Protein AF-A0A2W7QNR8-F1 (afdb_monomer)

Mean predicted aligned error: 12.81 Å

Solvent-accessible surface area (backbone atoms only — not comparable to full-atom values): 18231 Å² total; per-residue (Å²): 137,89,86,81,81,86,71,84,80,81,56,67,45,83,43,59,48,73,52,50,36,71,44,82,89,72,49,49,72,43,86,96,57,85,80,77,47,58,51,60,97,68,25,41,54,44,53,70,95,72,62,60,26,31,52,46,84,84,35,44,32,34,30,89,80,49,28,36,79,45,71,45,91,60,32,88,79,42,78,95,53,62,43,41,55,37,41,89,78,37,56,86,83,32,76,72,68,78,63,34,40,31,32,33,23,34,80,64,23,37,65,73,40,31,53,76,47,80,70,29,32,33,30,40,24,83,48,72,44,60,52,97,88,55,36,37,77,48,64,46,76,63,40,77,65,88,45,43,37,72,56,51,49,51,51,20,18,20,28,45,41,64,36,62,60,88,82,48,95,64,84,44,73,51,52,50,42,33,26,23,16,50,28,36,24,34,76,72,58,73,66,67,91,27,49,80,32,72,56,9,50,56,50,68,74,49,52,64,69,66,35,55,76,29,70,63,51,12,44,17,35,18,14,40,52,32,44,73,69,69,47,83,60,57,20,67,76,23,58,46,70,48,52,43,80,62,34,47,45,41,75,85,61,76,59,58,57,48,78,54,97,92,41,82,43,72,38,59,58,43,53,37,3,29,40,44,47,73,69,46,40,56,50,39,39,63,56,52,37,92,59,46,39,47,57,58,60,42,52,4,85,42,62,48,94,94,43,90,22,54,72,32,57,29,29,33,58,55,34,59,27,55,46,32,40,21,23,27,80,108

Organism: NCBI:txid237019

Radius of gyration: 26.04 Å; Cα contacts (8 Å, |Δi|>4): 630; chains: 1; bounding box: 59×49×84 Å

Structure (mmCIF, N/CA/C/O backbone):
data_AF-A0A2W7QNR8-F1
#
_entry.id   AF-A0A2W7QNR8-F1
#
loop_
_atom_site.group_PDB
_atom_site.id
_atom_site.type_symbol
_atom_site.label_atom_id
_atom_site.label_alt_id
_atom_site.label_comp_id
_atom_site.label_asym_id
_atom_site.label_entity_id
_atom_site.label_seq_id
_atom_site.pdbx_PDB_ins_code
_atom_site.Cartn_x
_atom_site.Cartn_y
_atom_site.Cartn_z
_atom_site.occupancy
_atom_site.B_iso_or_equiv
_atom_site.auth_seq_id
_atom_site.auth_comp_id
_atom_site.auth_asym_id
_atom_site.auth_atom_id
_atom_site.pdbx_PDB_model_num
ATOM 1 N N . MET A 1 1 ? 25.135 -22.715 -56.839 1.00 44.00 1 MET A N 1
ATOM 2 C CA . MET A 1 1 ? 24.656 -22.728 -55.443 1.00 44.00 1 MET A CA 1
ATOM 3 C C . MET A 1 1 ? 24.424 -21.276 -55.064 1.00 44.00 1 MET A C 1
ATOM 5 O O . MET A 1 1 ? 25.384 -20.520 -55.057 1.00 44.00 1 MET A O 1
ATOM 9 N N . MET A 1 2 ? 23.166 -20.856 -54.931 1.00 44.62 2 MET A N 1
ATOM 10 C CA . MET A 1 2 ? 22.823 -19.475 -54.582 1.00 44.62 2 MET A CA 1
ATOM 11 C C . MET A 1 2 ? 22.686 -19.413 -53.061 1.00 44.62 2 MET A C 1
ATOM 13 O O . MET A 1 2 ? 21.920 -20.186 -52.491 1.00 44.62 2 MET A O 1
ATOM 17 N N . VAL A 1 3 ? 23.467 -18.554 -52.416 1.00 48.78 3 VAL A N 1
ATOM 18 C CA . VAL A 1 3 ? 23.346 -18.272 -50.984 1.00 48.78 3 VAL A CA 1
ATOM 19 C C . VAL A 1 3 ? 22.542 -16.983 -50.874 1.00 48.78 3 VAL A C 1
ATOM 21 O O . VAL A 1 3 ? 22.998 -15.943 -51.342 1.00 48.78 3 VAL A O 1
ATOM 24 N N . MET A 1 4 ? 21.334 -17.060 -50.317 1.00 56.28 4 MET A N 1
ATOM 25 C CA . MET A 1 4 ? 20.540 -15.884 -49.961 1.00 56.28 4 MET A CA 1
ATOM 26 C C . MET A 1 4 ? 20.725 -15.594 -48.473 1.00 56.28 4 MET A C 1
ATOM 28 O O . MET A 1 4 ? 20.608 -16.500 -47.650 1.00 56.28 4 MET A O 1
ATOM 32 N N . SER A 1 5 ? 21.004 -14.334 -48.143 1.00 54.56 5 SER A N 1
ATOM 33 C CA . SER A 1 5 ? 20.880 -13.807 -46.785 1.00 54.56 5 SER A CA 1
ATOM 34 C C . SER A 1 5 ? 19.511 -13.143 -46.669 1.00 54.56 5 SER A C 1
ATOM 36 O O . SER A 1 5 ? 19.205 -12.235 -47.440 1.00 54.56 5 SER A O 1
ATOM 38 N N . THR A 1 6 ? 18.668 -13.610 -45.751 1.00 63.06 6 THR A N 1
ATOM 39 C CA . THR A 1 6 ? 17.385 -12.976 -45.426 1.00 63.06 6 THR A CA 1
ATOM 40 C C . THR A 1 6 ? 17.618 -11.946 -44.327 1.00 63.06 6 THR A C 1
ATOM 42 O O . THR A 1 6 ? 17.462 -12.248 -43.144 1.00 63.06 6 THR A O 1
ATOM 45 N N . THR A 1 7 ? 18.041 -10.737 -44.692 1.00 66.44 7 THR A N 1
ATOM 46 C CA . THR A 1 7 ? 18.000 -9.614 -43.748 1.00 66.44 7 THR A CA 1
ATOM 47 C C . THR A 1 7 ? 16.540 -9.228 -43.486 1.00 66.44 7 THR A C 1
ATOM 49 O O . THR A 1 7 ? 15.725 -9.328 -44.409 1.00 66.44 7 THR A O 1
ATOM 52 N N . PRO A 1 8 ? 16.182 -8.792 -42.266 1.00 73.19 8 PRO A N 1
ATOM 53 C CA . PRO A 1 8 ? 14.844 -8.282 -41.985 1.00 73.19 8 PRO A CA 1
ATOM 54 C C . PRO A 1 8 ? 14.474 -7.158 -42.957 1.00 73.19 8 PRO A C 1
ATOM 56 O O . PRO A 1 8 ? 15.307 -6.309 -43.277 1.00 73.19 8 PRO A O 1
ATOM 59 N N . VAL A 1 9 ? 13.229 -7.154 -43.433 1.00 79.56 9 VAL A N 1
ATOM 60 C CA . VAL A 1 9 ? 12.700 -6.041 -44.229 1.00 79.56 9 VAL A CA 1
ATOM 61 C C . VAL A 1 9 ? 12.418 -4.881 -43.280 1.00 79.56 9 VAL A C 1
ATOM 63 O O . VAL A 1 9 ? 11.666 -5.041 -42.319 1.00 79.56 9 VAL A O 1
ATOM 66 N N . ILE A 1 10 ? 13.011 -3.719 -43.547 1.00 80.56 10 ILE A N 1
ATOM 67 C CA . ILE A 1 10 ? 12.643 -2.473 -42.870 1.00 80.56 10 ILE A CA 1
ATOM 68 C C . ILE A 1 10 ? 11.267 -2.077 -43.399 1.00 80.56 10 ILE A C 1
ATOM 70 O O . ILE A 1 10 ? 11.090 -1.928 -44.605 1.00 80.56 10 ILE A O 1
ATOM 74 N N . VAL A 1 11 ? 10.288 -1.952 -42.507 1.00 87.94 11 VAL A N 1
ATOM 75 C CA . VAL A 1 11 ? 8.910 -1.580 -42.871 1.00 87.94 11 VAL A CA 1
ATOM 76 C C . VAL A 1 11 ? 8.603 -0.110 -42.592 1.00 87.94 11 VAL A C 1
ATOM 78 O O . VAL A 1 11 ? 7.726 0.453 -43.243 1.00 87.94 11 VAL A O 1
ATOM 81 N N . GLN A 1 12 ? 9.344 0.509 -41.669 1.00 88.38 12 GLN A N 1
ATOM 82 C CA . GLN A 1 12 ? 9.235 1.917 -41.309 1.00 88.38 12 GLN A CA 1
ATOM 83 C C . GLN A 1 12 ? 10.555 2.417 -40.706 1.00 88.38 12 GLN A C 1
ATOM 85 O O . GLN A 1 12 ? 11.187 1.708 -39.924 1.00 88.38 12 GLN A O 1
ATOM 90 N N . GLU A 1 13 ? 10.943 3.638 -41.055 1.00 89.94 13 GLU A N 1
ATOM 91 C CA . GLU A 1 13 ? 12.067 4.384 -40.495 1.00 89.94 13 GLU A CA 1
ATOM 92 C C . GLU A 1 13 ? 11.642 5.847 -40.351 1.00 89.94 13 GLU A C 1
ATOM 94 O O . GLU A 1 13 ? 11.166 6.456 -41.310 1.00 89.94 13 GLU A O 1
ATOM 99 N N . THR A 1 14 ? 11.804 6.418 -39.161 1.00 90.81 14 THR A N 1
ATOM 100 C CA . THR A 1 14 ? 11.399 7.797 -38.868 1.00 90.81 14 THR A CA 1
ATOM 101 C C . THR A 1 14 ? 12.530 8.497 -38.128 1.00 90.81 14 THR A C 1
ATOM 103 O O . THR A 1 14 ? 13.108 7.941 -37.196 1.00 90.81 14 THR A O 1
ATOM 106 N N . HIS A 1 15 ? 12.852 9.716 -38.557 1.00 91.38 15 HIS A N 1
ATOM 107 C CA . HIS A 1 15 ? 13.912 10.539 -37.978 1.00 91.38 15 HIS A CA 1
ATOM 108 C C . HIS A 1 15 ? 13.297 11.756 -37.311 1.00 91.38 15 HIS A C 1
ATOM 110 O O . HIS A 1 15 ? 12.350 12.331 -37.845 1.00 91.38 15 HIS A O 1
ATOM 116 N N . PHE A 1 16 ? 13.855 12.171 -36.180 1.00 93.06 16 PHE A N 1
ATOM 117 C CA . PHE A 1 16 ? 13.347 13.299 -35.407 1.00 93.06 16 PHE A CA 1
ATOM 118 C C . PHE A 1 16 ? 14.446 14.323 -35.151 1.00 93.06 16 PHE A C 1
ATOM 120 O O . PHE A 1 16 ? 15.632 13.990 -35.098 1.00 93.06 16 PHE A O 1
ATOM 127 N N . ASP A 1 17 ? 14.044 15.573 -34.967 1.00 92.25 17 ASP A N 1
ATOM 128 C CA . ASP A 1 17 ? 14.888 16.565 -34.323 1.00 92.25 17 ASP A CA 1
ATOM 129 C C . ASP A 1 17 ? 15.017 16.264 -32.809 1.00 92.25 17 ASP A C 1
ATOM 131 O O . ASP A 1 17 ? 14.359 15.355 -32.286 1.00 92.25 17 ASP A O 1
ATOM 135 N N . PRO A 1 18 ? 15.858 17.006 -32.064 1.00 90.94 18 PRO A N 1
ATOM 136 C CA . PRO A 1 18 ? 16.013 16.786 -30.629 1.00 90.94 18 PRO A CA 1
ATOM 137 C C . PRO A 1 18 ? 14.720 16.898 -29.816 1.00 90.94 18 PRO A C 1
ATOM 139 O O . PRO A 1 18 ? 14.694 16.403 -28.702 1.00 90.94 18 PRO A O 1
ATOM 142 N N . TRP A 1 19 ? 13.677 17.556 -30.320 1.00 90.69 19 TRP A N 1
ATOM 143 C CA . TRP A 1 19 ? 12.401 17.762 -29.633 1.00 90.69 19 TRP A CA 1
ATOM 144 C C . TRP A 1 19 ? 11.314 16.795 -30.120 1.00 90.69 19 TRP A C 1
ATOM 146 O O . TRP A 1 19 ? 10.156 16.922 -29.746 1.00 90.69 19 TRP A O 1
ATOM 156 N N . GLY A 1 20 ? 11.665 15.793 -30.926 1.00 91.00 20 GLY A N 1
ATOM 157 C CA . GLY A 1 20 ? 10.708 14.792 -31.385 1.00 91.00 20 GLY A CA 1
ATOM 158 C C . GLY A 1 20 ? 9.844 15.229 -32.558 1.00 91.00 20 GLY A C 1
ATOM 159 O O . GLY A 1 20 ? 8.888 14.525 -32.896 1.00 91.00 20 GLY A O 1
ATOM 160 N N . LEU A 1 21 ? 10.172 16.357 -33.195 1.00 92.88 21 LEU A N 1
ATOM 161 C CA . LEU A 1 21 ? 9.544 16.765 -34.442 1.00 92.88 21 LEU A CA 1
ATOM 162 C C . LEU A 1 21 ? 10.116 15.926 -35.585 1.00 92.88 21 LEU A C 1
ATOM 164 O O . LEU A 1 21 ? 11.332 15.836 -35.751 1.00 92.88 21 LEU A O 1
ATOM 168 N N . GLU A 1 22 ? 9.247 15.309 -36.381 1.00 91.62 22 GLU A N 1
ATOM 169 C CA . GLU A 1 22 ? 9.680 14.473 -37.500 1.00 91.62 22 GLU A CA 1
ATOM 170 C C . GLU A 1 22 ? 10.429 15.292 -38.565 1.00 91.62 22 GLU A C 1
ATOM 172 O O . GLU A 1 22 ? 9.951 16.315 -39.065 1.00 91.62 22 GLU A O 1
ATOM 177 N N . LEU A 1 23 ? 11.598 14.797 -38.971 1.00 90.88 23 LEU A N 1
ATOM 178 C CA . LEU A 1 23 ? 12.372 15.321 -40.089 1.00 90.88 23 LEU A CA 1
ATOM 179 C C . LEU A 1 23 ? 11.824 14.757 -41.403 1.00 90.88 23 LEU A C 1
ATOM 181 O O . LEU A 1 23 ? 12.358 13.802 -41.977 1.00 90.88 23 LEU A O 1
ATOM 185 N N . THR A 1 24 ? 10.738 15.370 -41.879 1.00 85.69 24 THR A N 1
ATOM 186 C CA . THR A 1 24 ? 10.056 14.960 -43.115 1.00 85.69 24 THR A CA 1
ATOM 187 C C . THR A 1 24 ? 11.038 14.841 -44.287 1.00 85.69 24 THR A C 1
ATOM 189 O O . THR A 1 24 ? 11.849 15.736 -44.530 1.00 85.69 24 THR A O 1
ATOM 192 N N . GLY A 1 25 ? 10.964 13.728 -45.022 1.00 84.88 25 GLY A N 1
ATOM 193 C CA . GLY A 1 25 ? 11.819 13.452 -46.184 1.00 84.88 25 GLY A CA 1
ATOM 194 C C . GLY A 1 25 ? 13.090 12.642 -45.903 1.00 84.88 25 GLY A C 1
ATOM 195 O O . GLY A 1 25 ? 13.768 12.272 -46.859 1.00 84.88 25 GLY A O 1
ATOM 196 N N . LEU A 1 26 ? 13.402 12.334 -44.638 1.00 87.25 26 LEU A N 1
ATOM 197 C CA . LEU A 1 26 ? 14.502 11.424 -44.272 1.00 87.25 26 LEU A CA 1
ATOM 198 C C . LEU A 1 26 ? 14.038 9.998 -43.939 1.00 87.25 26 LEU A C 1
ATOM 200 O O . LEU A 1 26 ? 14.863 9.092 -43.872 1.00 87.25 26 LEU A O 1
ATOM 204 N N . GLY A 1 27 ? 12.739 9.805 -43.708 1.00 87.56 27 GLY A N 1
ATOM 205 C CA . GLY A 1 27 ? 12.160 8.516 -43.334 1.00 87.56 27 GLY A CA 1
ATOM 206 C C . GLY A 1 27 ? 11.843 7.588 -44.508 1.00 87.56 27 GLY A C 1
ATOM 207 O O . GLY A 1 27 ? 11.901 7.964 -45.681 1.00 87.56 27 GLY A O 1
ATOM 208 N N . TYR A 1 28 ? 11.445 6.367 -44.164 1.00 88.44 28 TYR A N 1
ATOM 209 C CA . TYR A 1 28 ? 10.973 5.334 -45.079 1.00 88.44 28 TYR A CA 1
ATOM 210 C C . TYR A 1 28 ? 9.675 4.722 -44.544 1.00 88.44 28 TYR A C 1
ATOM 212 O O . TYR A 1 28 ? 9.571 4.443 -43.355 1.00 88.44 28 TYR A O 1
ATOM 220 N N . GLN A 1 29 ? 8.702 4.464 -45.418 1.00 87.88 29 GLN A N 1
ATOM 221 C CA . GLN A 1 29 ? 7.490 3.709 -45.091 1.00 87.88 29 GLN A CA 1
ATOM 222 C C . GLN A 1 29 ? 7.198 2.735 -46.229 1.00 87.88 29 GLN A C 1
ATOM 224 O O . GLN A 1 29 ? 7.076 3.143 -47.385 1.00 87.88 29 GLN A O 1
ATOM 229 N N . TYR A 1 30 ? 7.067 1.449 -45.907 1.00 86.56 30 TYR A N 1
ATOM 230 C CA . TYR A 1 30 ? 6.713 0.434 -46.893 1.00 86.56 30 TYR A CA 1
ATOM 231 C C . TYR A 1 30 ? 5.232 0.562 -47.291 1.00 86.56 30 TYR A C 1
ATOM 233 O O . TYR A 1 30 ? 4.342 0.580 -46.435 1.00 86.56 30 TYR A O 1
ATOM 241 N N . GLU A 1 31 ? 4.953 0.634 -48.595 1.00 84.44 31 GLU A N 1
ATOM 242 C CA . GLU A 1 31 ? 3.588 0.784 -49.107 1.00 84.44 31 GLU A CA 1
ATOM 243 C C . GLU A 1 31 ? 2.695 -0.413 -48.741 1.00 84.44 31 GLU A C 1
ATOM 245 O O . GLU A 1 31 ? 3.082 -1.574 -48.855 1.00 84.44 31 GLU A O 1
ATOM 250 N N . GLY A 1 32 ? 1.460 -0.134 -48.316 1.00 80.50 32 GLY A N 1
ATOM 251 C CA . GLY A 1 32 ? 0.485 -1.169 -47.955 1.00 80.50 32 GLY A CA 1
ATOM 252 C C . GLY A 1 32 ? 0.646 -1.754 -46.545 1.00 80.50 32 GLY A C 1
ATOM 253 O O . GLY A 1 32 ? -0.144 -2.618 -46.166 1.00 80.50 32 GLY A O 1
ATOM 254 N N . ILE A 1 33 ? 1.606 -1.268 -45.750 1.00 82.56 33 ILE A N 1
ATOM 255 C CA . ILE A 1 33 ? 1.751 -1.601 -44.326 1.00 82.56 33 ILE A CA 1
ATOM 256 C C . ILE A 1 33 ? 1.225 -0.447 -43.471 1.00 82.56 33 ILE A C 1
ATOM 258 O O . ILE A 1 33 ? 1.491 0.724 -43.747 1.00 82.56 33 ILE A O 1
ATOM 262 N N . LYS A 1 34 ? 0.465 -0.781 -42.420 1.00 83.00 34 LYS A N 1
ATOM 263 C CA . LYS A 1 34 ? -0.047 0.198 -41.455 1.00 83.00 34 LYS A CA 1
ATOM 264 C C . LYS A 1 34 ? 1.128 0.870 -40.738 1.00 83.00 34 LYS A C 1
ATOM 266 O O . LYS A 1 34 ? 1.973 0.172 -40.185 1.00 83.00 34 LYS A O 1
ATOM 271 N N . ALA A 1 35 ? 1.150 2.200 -40.732 1.00 84.94 35 ALA A N 1
ATOM 272 C CA . ALA A 1 35 ? 2.165 2.968 -40.022 1.00 84.94 35 ALA A CA 1
ATOM 273 C C . ALA A 1 35 ? 2.095 2.704 -38.509 1.00 84.94 35 ALA A C 1
ATOM 275 O O . ALA A 1 35 ? 1.012 2.679 -37.913 1.00 84.94 35 ALA A O 1
ATOM 276 N N . ASN A 1 36 ? 3.259 2.500 -37.902 1.00 85.62 36 ASN A N 1
ATOM 277 C CA . ASN A 1 36 ? 3.444 2.486 -36.465 1.00 85.62 36 ASN A CA 1
ATOM 278 C C . ASN A 1 36 ? 3.285 3.912 -35.927 1.00 85.62 36 ASN A C 1
ATOM 280 O O . ASN A 1 36 ? 3.967 4.828 -36.390 1.00 85.62 36 ASN A O 1
ATOM 284 N N . LYS A 1 37 ? 2.396 4.076 -34.943 1.00 88.12 37 LYS A N 1
ATOM 285 C CA . LYS A 1 37 ? 2.163 5.350 -34.255 1.00 88.12 37 LYS A CA 1
ATOM 286 C C . LYS A 1 37 ? 3.092 5.564 -33.057 1.00 88.12 37 LYS A C 1
ATOM 288 O O . LYS A 1 37 ? 3.195 6.691 -32.591 1.00 88.12 37 LYS A O 1
ATOM 293 N N . TYR A 1 38 ? 3.780 4.528 -32.575 1.00 85.44 38 TYR A N 1
ATOM 294 C CA . TYR A 1 38 ? 4.776 4.647 -31.509 1.00 85.44 38 TYR A CA 1
ATOM 295 C C . TYR A 1 38 ? 6.106 5.104 -32.103 1.00 85.44 38 TYR A C 1
ATOM 297 O O . TYR A 1 38 ? 6.786 4.338 -32.789 1.00 85.44 38 TYR A O 1
ATOM 305 N N . LEU A 1 39 ? 6.433 6.373 -31.882 1.00 89.62 39 LEU A N 1
ATOM 306 C CA . LEU A 1 39 ? 7.463 7.106 -32.613 1.00 89.62 39 LEU A CA 1
ATOM 307 C C . LEU A 1 39 ? 8.505 7.675 -31.634 1.00 89.62 39 LEU A C 1
ATOM 309 O O . LEU A 1 39 ? 9.330 6.933 -31.099 1.00 89.62 39 LEU A O 1
ATOM 313 N N . TYR A 1 40 ? 8.497 8.985 -31.391 1.00 87.62 40 TYR A N 1
ATOM 314 C CA . TYR A 1 40 ? 9.479 9.644 -30.536 1.00 87.62 40 TYR A CA 1
ATOM 315 C C . TYR A 1 40 ? 9.417 9.149 -29.086 1.00 87.62 40 TYR A C 1
ATOM 317 O O . TYR A 1 40 ? 8.347 9.092 -28.482 1.00 87.62 40 TYR A O 1
ATOM 325 N N . GLN A 1 41 ? 10.580 8.780 -28.535 1.00 79.06 41 GLN A N 1
ATOM 326 C CA . GLN A 1 41 ? 10.726 8.185 -27.195 1.00 79.06 41 GLN A CA 1
ATOM 327 C C . GLN A 1 41 ? 9.754 7.012 -26.937 1.00 79.06 41 GLN A C 1
ATOM 329 O O . GLN A 1 41 ? 9.347 6.774 -25.804 1.00 79.06 41 GLN A O 1
ATOM 334 N N . GLY A 1 42 ? 9.357 6.293 -27.997 1.00 80.25 42 GLY A N 1
ATOM 335 C CA . GLY A 1 42 ? 8.433 5.162 -27.911 1.00 80.25 42 GLY A CA 1
ATOM 336 C C . GLY A 1 42 ? 6.984 5.542 -27.598 1.00 80.25 42 GLY A C 1
ATOM 337 O O . GLY A 1 42 ? 6.198 4.656 -27.275 1.00 80.25 42 GLY A O 1
ATOM 338 N N . LYS A 1 43 ? 6.606 6.825 -27.678 1.00 82.81 43 LYS A N 1
ATOM 339 C CA . LYS A 1 43 ? 5.239 7.279 -27.389 1.00 82.81 43 LYS A CA 1
ATOM 340 C C . LYS A 1 43 ? 4.354 7.329 -28.614 1.00 82.81 43 LYS A C 1
ATOM 342 O O . LYS A 1 43 ? 4.823 7.554 -29.732 1.00 82.81 43 LYS A O 1
ATOM 347 N N . GLU A 1 44 ? 3.064 7.113 -28.377 1.00 87.62 44 GLU A N 1
ATOM 348 C CA . GLU A 1 44 ? 2.053 7.155 -29.423 1.00 87.62 44 GLU A CA 1
ATOM 349 C C . GLU A 1 44 ? 1.838 8.595 -29.898 1.00 87.62 44 GLU A C 1
ATOM 351 O O . GLU A 1 44 ? 1.569 9.497 -29.104 1.00 87.62 44 GLU A O 1
ATOM 356 N N . MET A 1 45 ? 1.953 8.804 -31.208 1.00 91.31 45 MET A N 1
ATOM 357 C CA . MET A 1 45 ? 1.546 10.025 -31.888 1.00 91.31 45 MET A CA 1
ATOM 358 C C . MET A 1 45 ? 0.023 10.033 -32.070 1.00 91.31 45 MET A C 1
ATOM 360 O O . MET A 1 45 ? -0.536 9.204 -32.792 1.00 91.31 45 MET A O 1
ATOM 364 N N . MET A 1 46 ? -0.636 11.020 -31.468 1.00 90.06 46 MET A N 1
ATOM 365 C CA . MET A 1 46 ? -2.040 11.351 -31.693 1.00 90.06 46 MET A CA 1
ATOM 366 C C . MET A 1 46 ? -2.145 12.375 -32.828 1.00 90.06 46 MET A C 1
ATOM 368 O O . MET A 1 46 ? -2.046 13.586 -32.626 1.00 90.06 46 MET A O 1
ATOM 372 N N . ASP A 1 47 ? -2.340 11.871 -34.042 1.00 86.62 47 ASP A N 1
ATOM 373 C CA . ASP A 1 47 ? -2.470 12.637 -35.287 1.00 86.62 47 ASP A CA 1
ATOM 374 C C . ASP A 1 47 ? -3.931 12.920 -35.689 1.00 86.62 47 ASP A C 1
ATOM 376 O O . ASP A 1 47 ? -4.190 13.639 -36.660 1.00 86.62 47 ASP A O 1
ATOM 380 N N . ASP A 1 48 ? -4.902 12.413 -34.923 1.00 84.06 48 ASP A N 1
ATOM 381 C CA . ASP A 1 48 ? -6.323 12.657 -35.164 1.00 84.06 48 ASP A CA 1
ATOM 382 C C . ASP A 1 48 ? -6.619 14.164 -35.187 1.00 84.06 48 ASP A C 1
ATOM 384 O O . ASP A 1 48 ? -6.152 14.935 -34.351 1.00 84.06 48 ASP A O 1
ATOM 388 N N . GLN A 1 49 ? -7.395 14.607 -36.178 1.00 85.62 49 GLN A N 1
ATOM 389 C CA . GLN A 1 49 ? -7.741 16.023 -36.372 1.00 85.62 49 GLN A CA 1
ATOM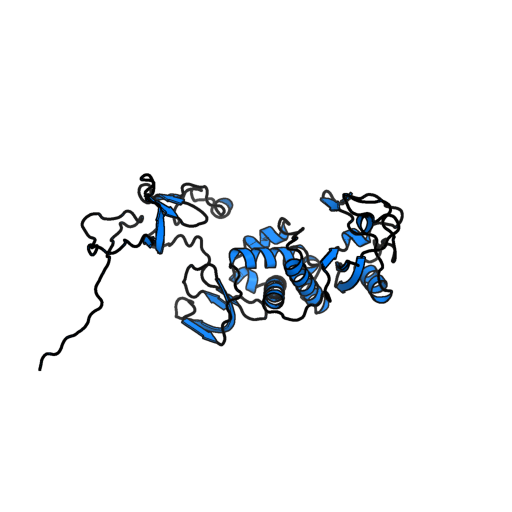 390 C C . GLN A 1 49 ? -6.531 16.979 -36.467 1.00 85.62 49 GLN A C 1
ATOM 392 O O . GLN A 1 49 ? -6.684 18.173 -36.210 1.00 85.62 49 GLN A O 1
ATOM 397 N N . ASN A 1 50 ? -5.358 16.483 -36.878 1.00 80.75 50 ASN A N 1
ATOM 398 C CA . ASN A 1 50 ? -4.098 17.232 -36.952 1.00 80.75 50 ASN A CA 1
ATOM 399 C C . ASN A 1 50 ? -3.584 17.737 -35.590 1.00 80.75 50 ASN A C 1
ATOM 401 O O . ASN A 1 50 ? -2.922 18.775 -35.539 1.00 80.75 50 ASN A O 1
ATOM 405 N N . LEU A 1 51 ? -3.883 17.026 -34.497 1.00 85.50 51 LEU A N 1
ATOM 406 C CA . LEU A 1 51 ? -3.338 17.332 -33.171 1.00 85.50 51 LEU A CA 1
ATOM 407 C C . LEU A 1 51 ? -1.803 17.233 -33.153 1.00 85.50 51 LEU A C 1
ATOM 409 O O . LEU A 1 51 ? -1.152 18.167 -32.698 1.00 85.50 51 LEU A O 1
ATOM 413 N N . ASN A 1 52 ? -1.238 16.157 -33.715 1.00 90.00 52 ASN A N 1
ATOM 414 C CA . ASN A 1 52 ? 0.208 15.907 -33.833 1.00 90.00 52 ASN A CA 1
ATOM 415 C C . ASN A 1 52 ? 0.961 16.027 -32.499 1.00 90.00 52 ASN A C 1
ATOM 417 O O . ASN A 1 52 ? 2.023 16.646 -32.413 1.00 90.00 52 ASN A O 1
ATOM 421 N N . ILE A 1 53 ? 0.385 15.438 -31.454 1.00 92.00 53 ILE A N 1
ATOM 422 C CA . ILE A 1 53 ? 0.945 15.436 -30.101 1.00 92.00 53 ILE A CA 1
ATOM 423 C C . ILE A 1 53 ? 1.259 14.015 -29.658 1.00 92.00 53 ILE A C 1
ATOM 425 O O . ILE A 1 53 ? 0.577 13.071 -30.045 1.00 92.00 53 ILE A O 1
ATOM 429 N N . TYR A 1 54 ? 2.259 13.864 -28.802 1.00 89.69 54 TYR A N 1
ATOM 430 C CA . TYR A 1 54 ? 2.599 12.583 -28.200 1.00 89.69 54 TYR A CA 1
ATOM 431 C C . TYR A 1 54 ? 1.844 12.366 -26.894 1.00 89.69 54 TYR A C 1
ATOM 433 O O . TYR A 1 54 ? 1.795 13.264 -26.046 1.00 89.69 54 TYR A O 1
ATOM 441 N N . ASP A 1 55 ? 1.297 11.167 -26.713 1.00 85.94 55 ASP A N 1
ATOM 442 C CA . ASP A 1 55 ? 0.707 10.750 -25.445 1.00 85.94 55 ASP A CA 1
ATOM 443 C C . ASP A 1 55 ? 1.790 10.209 -24.495 1.00 85.94 55 ASP A C 1
ATOM 445 O O . ASP A 1 55 ? 2.318 9.111 -24.677 1.00 85.94 55 ASP A O 1
ATOM 449 N N . PHE A 1 56 ? 2.130 10.995 -23.471 1.00 77.38 56 PHE A N 1
ATOM 450 C CA . PHE A 1 56 ? 2.987 10.584 -22.355 1.00 77.38 56 PHE A CA 1
ATOM 451 C C . PHE A 1 56 ? 2.147 10.240 -21.111 1.00 77.38 56 PHE A C 1
ATOM 453 O O . PHE A 1 56 ? 2.594 10.449 -19.985 1.00 77.38 56 PHE A O 1
ATOM 460 N N . HIS A 1 57 ? 0.914 9.751 -21.305 1.00 71.19 57 HIS A N 1
ATOM 461 C CA . HIS A 1 57 ? -0.093 9.333 -20.317 1.00 71.19 57 HIS A CA 1
ATOM 462 C C . HIS A 1 57 ? -0.514 10.424 -19.324 1.00 71.19 57 HIS A C 1
ATOM 464 O O . HIS A 1 57 ? -1.661 10.868 -19.289 1.00 71.19 57 HIS A O 1
ATOM 470 N N . ALA A 1 58 ? 0.421 10.876 -18.489 1.00 65.75 58 ALA A N 1
ATOM 471 C CA . ALA A 1 58 ? 0.227 11.961 -17.543 1.00 65.75 58 ALA A CA 1
ATOM 472 C C . ALA A 1 58 ? 0.042 13.314 -18.245 1.00 65.75 58 ALA A C 1
ATOM 474 O O . ALA A 1 58 ? -0.584 14.219 -17.686 1.00 65.75 58 ALA A O 1
ATOM 475 N N . ARG A 1 59 ? 0.629 13.479 -19.439 1.00 81.44 59 ARG A N 1
ATOM 476 C CA . ARG A 1 59 ? 0.641 14.733 -20.199 1.00 81.44 59 ARG A CA 1
ATOM 477 C C . ARG A 1 59 ? 0.648 14.458 -21.701 1.00 81.44 59 ARG A C 1
ATOM 479 O O . ARG A 1 59 ? 1.292 13.522 -22.158 1.00 81.44 59 ARG A O 1
ATOM 486 N N . GLY A 1 60 ? 0.003 15.334 -22.461 1.00 86.56 60 GLY A N 1
ATOM 487 C CA . GLY A 1 60 ? 0.242 15.464 -23.893 1.00 86.56 60 GLY A CA 1
ATOM 488 C C . GLY A 1 60 ? 1.494 16.306 -24.129 1.00 86.56 60 GLY A C 1
ATOM 489 O O . GLY A 1 60 ? 1.678 17.339 -23.475 1.00 86.56 60 GLY A O 1
ATOM 490 N N . TYR A 1 61 ? 2.347 15.877 -25.051 1.00 90.44 61 TYR A N 1
ATOM 491 C CA . TYR A 1 61 ? 3.561 16.584 -25.444 1.00 90.44 61 TYR A CA 1
ATOM 492 C C . TYR A 1 61 ? 3.444 17.103 -26.875 1.00 90.44 61 TYR A C 1
ATOM 494 O O . TYR A 1 61 ? 3.159 16.339 -27.793 1.00 90.44 61 TYR A O 1
ATOM 502 N N . ASP A 1 62 ? 3.685 18.399 -27.059 1.00 93.19 62 ASP A N 1
ATOM 503 C CA . ASP A 1 62 ? 3.742 19.021 -28.377 1.00 93.19 62 ASP A CA 1
ATOM 504 C C . ASP A 1 62 ? 5.216 19.175 -28.808 1.00 93.19 62 ASP A C 1
ATOM 506 O O . ASP A 1 62 ? 5.947 19.997 -28.229 1.00 93.19 62 ASP A O 1
ATOM 510 N N . PRO A 1 63 ? 5.667 18.402 -29.817 1.00 92.44 63 PRO A N 1
ATOM 511 C CA . PRO A 1 63 ? 7.043 18.444 -30.300 1.00 92.44 63 PRO A CA 1
ATOM 512 C C . PRO A 1 63 ? 7.373 19.733 -31.068 1.00 92.44 63 PRO A C 1
ATOM 514 O O . PRO A 1 63 ? 8.537 20.121 -31.123 1.00 92.44 63 PRO A O 1
ATOM 517 N N . VAL A 1 64 ? 6.379 20.439 -31.626 1.00 91.88 64 VAL A N 1
ATOM 518 C CA . VAL A 1 64 ? 6.592 21.681 -32.393 1.00 91.88 64 VAL A CA 1
ATOM 519 C C . VAL A 1 64 ? 7.066 22.803 -31.475 1.00 91.88 64 VAL A C 1
ATOM 521 O O . VAL A 1 64 ? 7.961 23.572 -31.828 1.00 91.88 64 VAL A O 1
ATOM 524 N N . VAL A 1 65 ? 6.465 22.911 -30.289 1.00 91.44 65 VAL A N 1
ATOM 525 C CA . VAL A 1 65 ? 6.848 23.924 -29.290 1.00 91.44 65 VAL A CA 1
ATOM 526 C C . VAL A 1 65 ? 7.822 23.393 -28.237 1.00 91.44 65 VAL A C 1
ATOM 528 O O . VAL A 1 65 ? 8.399 24.187 -27.490 1.00 91.44 65 VAL A O 1
ATOM 531 N N . GLY A 1 66 ? 8.003 22.073 -28.150 1.00 90.19 66 GLY A N 1
ATOM 532 C CA . GLY A 1 66 ? 8.858 21.427 -27.157 1.00 90.19 66 GLY A CA 1
ATOM 533 C C . GLY A 1 66 ? 8.329 21.578 -25.727 1.00 90.19 66 GLY A C 1
ATOM 534 O O . GLY A 1 66 ? 9.107 21.807 -24.797 1.00 90.19 66 GLY A O 1
ATOM 535 N N . ARG A 1 67 ? 7.003 21.510 -25.537 1.00 89.88 67 ARG A N 1
ATOM 536 C CA . ARG A 1 67 ? 6.329 21.746 -24.244 1.00 89.88 67 ARG A CA 1
ATOM 537 C C . ARG A 1 67 ? 5.241 20.715 -23.972 1.00 89.88 67 ARG A C 1
ATOM 539 O O . ARG A 1 67 ? 4.651 20.159 -24.892 1.00 89.88 67 ARG A O 1
ATOM 546 N N . TH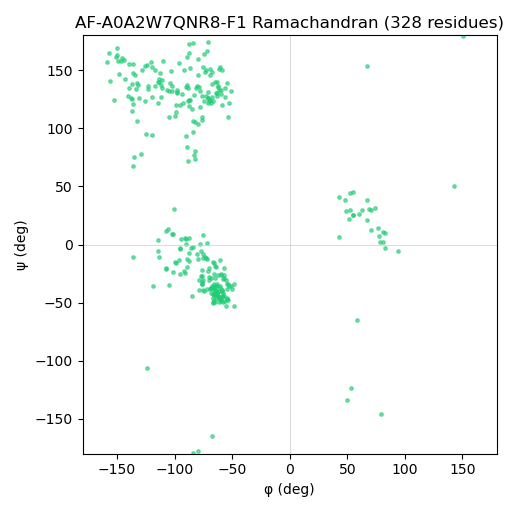R A 1 68 ? 4.941 20.507 -22.692 1.00 88.25 68 THR A N 1
ATOM 547 C CA . THR A 1 68 ? 3.750 19.755 -22.285 1.00 88.25 68 THR A CA 1
ATOM 548 C C . THR A 1 68 ? 2.512 20.642 -22.375 1.00 88.25 68 THR A C 1
ATOM 550 O O . THR A 1 68 ? 2.580 21.843 -22.111 1.00 88.25 68 THR A O 1
ATOM 553 N N . LEU A 1 69 ? 1.370 20.057 -22.732 1.00 88.44 69 LEU A N 1
ATOM 554 C CA . LEU A 1 69 ? 0.094 20.774 -22.816 1.00 88.44 69 LEU A CA 1
ATOM 555 C C . LEU A 1 69 ? -0.512 21.046 -21.433 1.00 88.44 69 LEU A C 1
ATOM 557 O O . LEU A 1 69 ? -1.257 22.007 -21.248 1.00 88.44 69 LEU A O 1
ATOM 561 N N . GLN A 1 70 ? -0.191 20.199 -20.457 1.00 86.12 70 GLN A N 1
AT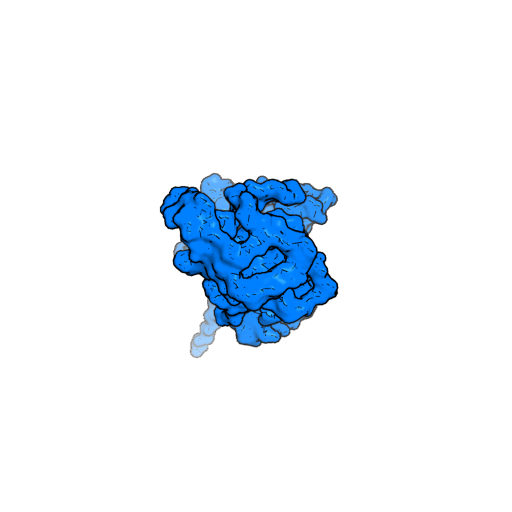OM 562 C CA . GLN A 1 70 ? -0.633 20.304 -19.072 1.00 86.12 70 GLN A CA 1
ATOM 563 C C . GLN A 1 70 ? 0.535 20.677 -18.151 1.00 86.12 70 GLN A C 1
ATOM 565 O O . GLN A 1 70 ? 1.704 20.438 -18.470 1.00 86.12 70 GLN A O 1
ATOM 570 N N . ILE A 1 71 ? 0.193 21.244 -16.989 1.00 79.56 71 ILE A N 1
ATOM 571 C CA . ILE A 1 71 ? 1.130 21.478 -15.885 1.00 79.56 71 ILE A CA 1
ATOM 572 C C . ILE A 1 71 ? 1.681 20.133 -15.407 1.00 79.56 71 ILE A C 1
ATOM 574 O O . ILE A 1 71 ? 0.917 19.200 -15.170 1.00 79.56 71 ILE A O 1
ATOM 578 N N . ASP A 1 72 ? 2.997 20.057 -15.227 1.00 68.94 72 ASP A N 1
ATOM 579 C CA . ASP A 1 72 ? 3.676 18.928 -14.605 1.00 68.94 72 ASP A CA 1
ATOM 580 C C . ASP A 1 72 ? 3.144 18.702 -13.175 1.00 68.94 72 ASP A C 1
ATOM 582 O O . ASP A 1 72 ? 3.268 19.602 -12.333 1.00 68.94 72 ASP A O 1
ATOM 586 N N . PRO A 1 73 ? 2.572 17.524 -12.862 1.00 63.72 73 PRO A N 1
ATOM 587 C CA . PRO A 1 73 ? 2.151 17.178 -11.504 1.00 63.72 73 PRO A CA 1
ATOM 588 C C . PRO A 1 73 ? 3.289 17.252 -10.472 1.00 63.72 73 PRO A C 1
ATOM 590 O O . PRO A 1 73 ? 3.037 17.489 -9.294 1.00 63.72 73 PRO A O 1
ATOM 593 N N . GLY A 1 74 ? 4.540 17.079 -10.907 1.00 65.62 74 GLY A N 1
ATOM 594 C CA . GLY A 1 74 ? 5.754 17.227 -10.107 1.00 65.62 74 GLY A CA 1
ATOM 595 C C . GLY A 1 74 ? 6.342 18.641 -10.107 1.00 65.62 74 GLY A C 1
ATOM 596 O O . GLY A 1 74 ? 7.409 18.844 -9.526 1.00 65.62 74 GLY A O 1
ATOM 597 N N . SER A 1 75 ? 5.681 19.628 -10.726 1.00 66.62 75 SER A N 1
ATOM 598 C CA . SER A 1 75 ? 6.197 21.002 -10.863 1.00 66.62 75 SER A CA 1
ATOM 599 C C . SER A 1 75 ? 6.581 21.654 -9.527 1.00 66.62 75 SER A C 1
ATOM 601 O O . SER A 1 75 ? 7.586 22.360 -9.459 1.00 66.62 75 SER A O 1
ATOM 603 N N . GLU A 1 76 ? 5.866 21.352 -8.438 1.00 65.12 76 GLU A N 1
ATOM 604 C CA . GLU A 1 76 ? 6.176 21.844 -7.083 1.00 65.12 76 GLU A CA 1
ATOM 605 C C . GLU A 1 76 ? 7.499 21.305 -6.505 1.00 65.12 76 GLU A C 1
ATOM 607 O O . GLU A 1 76 ? 8.027 21.852 -5.536 1.00 65.12 76 GLU A O 1
ATOM 612 N N . SER A 1 77 ? 8.063 20.249 -7.098 1.00 52.34 77 SER A N 1
ATOM 613 C CA . SER A 1 77 ? 9.337 19.650 -6.674 1.00 52.34 77 SER A CA 1
ATOM 614 C C . SER A 1 77 ? 10.554 20.286 -7.356 1.00 52.34 77 SER A C 1
ATOM 616 O O . SER A 1 77 ? 11.683 20.082 -6.908 1.00 52.34 77 SER A O 1
ATOM 618 N N . TYR A 1 78 ? 10.348 21.087 -8.411 1.00 58.66 78 TYR A N 1
ATOM 619 C CA . TYR A 1 78 ? 11.413 21.664 -9.240 1.00 58.66 78 TYR A CA 1
ATOM 620 C C . TYR A 1 78 ? 11.156 23.149 -9.544 1.00 58.66 78 TYR A C 1
ATOM 622 O O . TYR A 1 78 ? 10.986 23.554 -10.691 1.00 58.66 78 TYR A O 1
ATOM 630 N N . TYR A 1 79 ? 11.225 23.982 -8.501 1.00 58.84 79 TYR A N 1
ATOM 631 C CA . TYR A 1 79 ? 11.010 25.437 -8.558 1.00 58.84 79 TYR A CA 1
ATOM 632 C C . TYR A 1 79 ? 11.746 26.238 -9.652 1.00 58.84 79 TYR A C 1
ATOM 634 O O . TYR A 1 79 ? 11.174 27.234 -10.097 1.00 58.84 79 TYR A O 1
ATOM 642 N N . PRO A 1 80 ? 12.981 25.911 -10.095 1.00 73.81 80 PRO A N 1
ATOM 643 C CA . PRO A 1 80 ? 13.628 26.714 -11.135 1.00 73.81 80 PRO A CA 1
ATOM 644 C C . PRO A 1 80 ? 13.069 26.471 -12.547 1.00 73.81 80 PRO A C 1
ATOM 646 O O . PRO A 1 80 ? 13.382 27.245 -13.451 1.00 73.81 80 PRO A O 1
ATOM 649 N N . ASN A 1 81 ? 12.257 25.429 -12.757 1.00 69.50 81 ASN A N 1
ATOM 650 C CA . ASN A 1 81 ? 11.757 25.056 -14.077 1.00 69.50 81 ASN A CA 1
ATOM 651 C C . ASN A 1 81 ? 10.300 25.482 -14.274 1.00 69.50 81 ASN A C 1
ATOM 653 O O . ASN A 1 81 ? 9.500 25.521 -13.343 1.00 69.50 81 ASN A O 1
ATOM 657 N N . SER A 1 82 ? 9.942 25.781 -15.524 1.00 81.31 82 SER A N 1
ATOM 658 C CA . SER A 1 82 ? 8.546 26.045 -15.878 1.00 81.31 82 SER A CA 1
ATOM 659 C C . SER A 1 82 ? 7.688 24.796 -15.629 1.00 81.31 82 SER A C 1
ATOM 661 O O . SER A 1 82 ? 8.117 23.706 -16.015 1.00 81.31 82 SER A O 1
ATOM 663 N N . PRO A 1 83 ? 6.458 24.934 -15.098 1.00 81.94 83 PRO A N 1
ATOM 664 C CA . PRO A 1 83 ? 5.514 23.823 -14.967 1.00 81.94 83 PRO A CA 1
ATOM 665 C C . 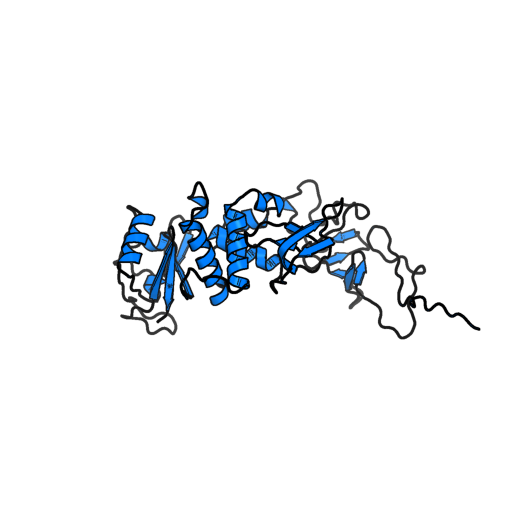PRO A 1 83 ? 5.125 23.182 -16.308 1.00 81.94 83 PRO A C 1
ATOM 667 O O . PRO A 1 83 ? 4.560 22.099 -16.310 1.00 81.94 83 PRO A O 1
ATOM 670 N N . TYR A 1 84 ? 5.433 23.820 -17.439 1.00 85.81 84 TYR A N 1
ATOM 671 C CA . TYR A 1 84 ? 5.217 23.284 -18.790 1.00 85.81 84 TYR A CA 1
ATOM 672 C C . TYR A 1 84 ? 6.525 22.825 -19.463 1.00 85.81 84 TYR A C 1
ATOM 674 O O . TYR A 1 84 ? 6.608 22.704 -20.687 1.00 85.81 84 TYR A O 1
ATOM 682 N N . SER A 1 85 ? 7.616 22.691 -18.700 1.00 83.56 85 SER A N 1
ATOM 683 C CA . SER A 1 85 ? 8.912 22.288 -19.246 1.00 83.56 85 SER A CA 1
ATOM 684 C C . SER A 1 85 ? 8.890 20.824 -19.660 1.00 83.56 85 SER A C 1
ATOM 686 O O . SER A 1 85 ? 8.561 19.957 -18.862 1.00 83.56 85 SER A O 1
ATOM 688 N N . TRP A 1 86 ? 9.353 20.555 -20.876 1.00 77.81 86 TRP A N 1
ATOM 689 C CA . TRP A 1 86 ? 9.715 19.214 -21.309 1.00 77.81 86 TRP A CA 1
ATOM 690 C C . TRP A 1 86 ? 11.136 18.899 -20.844 1.00 77.81 86 TRP A C 1
ATOM 692 O O . TRP A 1 86 ? 12.022 19.723 -21.083 1.00 77.81 86 TRP A O 1
ATOM 702 N N . VAL A 1 87 ? 11.364 17.765 -20.168 1.00 76.94 87 VAL A N 1
ATOM 703 C CA . VAL A 1 87 ? 12.702 17.191 -19.865 1.00 76.94 87 VAL A CA 1
ATOM 704 C C . VAL A 1 87 ? 13.783 18.185 -19.415 1.00 76.94 87 VAL A C 1
ATOM 706 O O . VAL A 1 87 ? 14.936 18.137 -19.845 1.00 76.94 87 VAL A O 1
ATOM 709 N N . MET A 1 88 ? 13.413 19.154 -18.571 1.00 75.31 88 MET A N 1
ATOM 710 C CA . MET A 1 88 ? 14.309 20.234 -18.117 1.00 75.31 88 MET A CA 1
ATOM 711 C C . MET A 1 88 ? 15.013 21.002 -19.262 1.00 75.31 88 MET A C 1
ATOM 713 O O . MET A 1 88 ? 16.118 21.516 -19.095 1.00 75.31 88 MET A O 1
ATOM 717 N N . ASN A 1 89 ? 14.368 21.087 -20.428 1.00 83.06 89 ASN A N 1
ATOM 718 C CA . ASN A 1 89 ? 14.867 21.655 -21.681 1.00 83.06 89 ASN A CA 1
ATOM 719 C C . ASN A 1 89 ? 16.124 20.969 -22.258 1.00 83.06 89 ASN A C 1
ATOM 721 O O . ASN A 1 89 ? 16.889 21.612 -22.977 1.00 83.06 89 ASN A O 1
ATOM 725 N N . ASN A 1 90 ? 16.367 19.689 -21.958 1.00 80.00 90 ASN A N 1
ATOM 726 C CA . ASN A 1 90 ? 17.485 18.944 -22.543 1.00 80.00 90 ASN A CA 1
ATOM 727 C C . ASN A 1 90 ? 17.073 17.530 -23.001 1.00 80.00 90 ASN A C 1
ATOM 729 O O . ASN A 1 90 ? 17.432 16.546 -22.352 1.00 80.00 90 ASN A O 1
ATOM 733 N N . PRO A 1 91 ? 16.348 17.418 -24.129 1.00 79.50 91 PRO A N 1
ATOM 734 C CA . PRO A 1 91 ? 15.801 16.150 -24.624 1.00 79.50 91 PRO A CA 1
ATOM 735 C C . PRO A 1 91 ? 16.839 15.192 -25.219 1.00 79.50 91 PRO A C 1
ATOM 737 O O . PRO A 1 91 ? 16.549 14.021 -25.429 1.00 79.50 91 PRO A O 1
ATOM 740 N N . LEU A 1 92 ? 18.068 15.665 -25.450 1.00 76.69 92 LEU A N 1
ATOM 741 C CA . LEU A 1 92 ? 19.193 14.811 -25.845 1.00 76.69 92 LEU A CA 1
ATOM 742 C C . LEU A 1 92 ? 19.772 14.030 -24.662 1.00 76.69 92 LEU A C 1
ATOM 744 O O . LEU A 1 92 ? 20.390 12.987 -24.854 1.00 76.69 92 LEU A O 1
ATOM 748 N N . LYS A 1 93 ? 19.631 14.571 -23.446 1.00 67.81 93 LYS A N 1
ATOM 749 C CA . LYS A 1 93 ? 20.174 13.982 -22.218 1.00 67.81 93 LYS A CA 1
ATOM 750 C C . LYS A 1 93 ? 19.099 13.318 -21.365 1.00 67.81 93 LYS A C 1
ATOM 752 O O . LYS A 1 93 ? 19.392 12.351 -20.668 1.00 67.81 93 LYS A O 1
ATOM 757 N N . PHE A 1 94 ? 17.898 13.881 -21.362 1.00 63.88 94 PHE A N 1
ATOM 758 C CA . PHE A 1 94 ? 16.807 13.475 -20.495 1.00 63.88 94 PHE A CA 1
ATOM 759 C C . PHE A 1 94 ? 15.628 13.017 -21.349 1.00 63.88 94 PHE A C 1
ATOM 761 O O . PHE A 1 94 ? 15.160 13.734 -22.229 1.00 63.88 94 PHE A O 1
ATOM 768 N N . VAL A 1 95 ? 15.152 11.817 -21.058 1.00 63.94 95 VAL A N 1
ATOM 769 C CA . VAL A 1 95 ? 13.869 11.284 -21.523 1.00 63.94 95 VAL A CA 1
ATOM 770 C C . VAL A 1 95 ? 12.836 11.699 -20.480 1.00 63.94 95 VAL A C 1
ATOM 772 O O . VAL A 1 95 ? 13.165 11.658 -19.294 1.00 63.94 95 VAL A O 1
ATOM 775 N N . ASP A 1 96 ? 11.645 12.156 -20.883 1.00 55.31 96 ASP A N 1
ATOM 776 C CA . ASP A 1 96 ? 10.556 12.401 -19.925 1.00 55.31 96 ASP A CA 1
ATOM 777 C C . ASP A 1 96 ? 9.950 11.036 -19.648 1.00 55.31 96 ASP A C 1
ATOM 779 O O . ASP A 1 96 ? 9.284 10.494 -20.533 1.00 55.31 96 ASP A O 1
ATOM 783 N N . PRO A 1 97 ? 10.226 10.412 -18.494 1.00 51.44 97 PRO A N 1
ATOM 784 C CA . PRO A 1 97 ? 9.841 9.029 -18.336 1.00 51.44 97 PRO A CA 1
ATOM 785 C C . PRO A 1 97 ? 8.317 8.941 -18.252 1.00 51.44 97 PRO A C 1
ATOM 787 O O . PRO A 1 97 ? 7.727 8.029 -18.800 1.00 51.44 97 PRO A O 1
ATOM 790 N N . SER A 1 98 ? 7.645 9.882 -17.585 1.00 51.16 98 SER A N 1
ATOM 791 C CA . SER A 1 98 ? 6.217 9.791 -17.249 1.00 51.16 98 SER A CA 1
ATOM 792 C C . SER A 1 98 ? 5.676 8.434 -16.728 1.00 51.16 98 SER A C 1
ATOM 794 O O . SER A 1 98 ? 4.474 8.338 -16.526 1.00 51.16 98 SER A O 1
ATOM 796 N N . GLY A 1 99 ? 6.404 7.355 -16.438 1.00 46.50 99 GLY A N 1
ATOM 797 C CA . GLY A 1 99 ? 7.761 7.196 -15.921 1.00 46.50 99 GLY A CA 1
ATOM 798 C C . GLY A 1 99 ? 7.762 6.028 -14.971 1.00 46.50 99 GLY A C 1
ATOM 799 O O . GLY A 1 99 ? 8.143 6.177 -13.810 1.00 46.50 99 GLY A O 1
ATOM 800 N N . MET A 1 100 ? 7.218 4.914 -15.447 1.00 55.38 100 MET A N 1
ATOM 801 C CA . MET A 1 100 ? 6.988 3.734 -14.640 1.00 55.38 100 MET A CA 1
ATOM 802 C C . MET A 1 100 ? 7.589 2.585 -15.412 1.00 55.38 100 MET A C 1
ATOM 804 O O . MET A 1 100 ? 6.918 1.839 -16.115 1.00 55.38 100 MET A O 1
ATOM 808 N N . PHE A 1 101 ? 8.913 2.518 -15.327 1.00 61.56 101 PHE A N 1
ATOM 809 C CA . PHE A 1 101 ? 9.606 1.362 -15.843 1.00 61.56 101 PHE A CA 1
ATOM 810 C C . PHE A 1 101 ? 9.101 0.114 -15.125 1.00 61.56 101 PHE A C 1
ATOM 812 O O . PHE A 1 101 ? 8.737 0.196 -13.946 1.00 61.56 101 PHE A O 1
ATOM 819 N N . ALA A 1 102 ? 9.125 -1.022 -15.813 1.00 72.81 102 ALA A N 1
ATOM 820 C CA . ALA A 1 102 ? 8.860 -2.302 -15.191 1.00 72.81 102 ALA A CA 1
ATOM 821 C C . ALA A 1 102 ? 9.791 -2.481 -13.987 1.00 72.81 102 ALA A C 1
ATOM 823 O O . ALA A 1 102 ? 11.013 -2.613 -14.114 1.00 72.81 102 ALA A O 1
ATOM 824 N N . ASP A 1 103 ? 9.202 -2.434 -12.796 1.00 86.81 103 ASP A N 1
ATOM 825 C CA . ASP A 1 103 ? 9.939 -2.410 -11.544 1.00 86.81 103 ASP A CA 1
ATOM 826 C C . ASP A 1 103 ? 9.908 -3.793 -10.895 1.00 86.81 103 ASP A C 1
ATOM 828 O O . ASP A 1 103 ? 8.862 -4.425 -10.726 1.00 86.81 103 ASP A O 1
ATOM 832 N N . TYR A 1 104 ? 11.084 -4.250 -10.484 1.00 95.31 104 TYR A N 1
ATOM 833 C CA . TYR A 1 104 ? 11.281 -5.530 -9.824 1.00 95.31 104 TYR A CA 1
ATOM 834 C C . TYR A 1 104 ? 11.347 -5.309 -8.320 1.00 95.31 104 TYR A C 1
ATOM 836 O O . TYR A 1 104 ? 12.089 -4.449 -7.842 1.00 95.31 104 TYR A O 1
ATOM 844 N N . TYR A 1 105 ? 10.618 -6.120 -7.567 1.00 97.31 105 TYR A N 1
ATOM 845 C CA . TYR A 1 105 ? 10.626 -6.144 -6.110 1.00 97.31 105 TYR A CA 1
ATOM 846 C C . TYR A 1 105 ? 10.955 -7.546 -5.596 1.00 97.31 105 TYR A C 1
ATOM 848 O O . TYR A 1 105 ? 10.697 -8.540 -6.274 1.00 97.31 105 TYR A O 1
ATOM 856 N N . ASP A 1 106 ? 11.496 -7.639 -4.384 1.00 97.50 106 ASP A N 1
ATOM 857 C CA . ASP A 1 106 ? 11.513 -8.902 -3.643 1.00 97.50 106 ASP A CA 1
ATOM 858 C C . ASP A 1 106 ? 10.233 -9.089 -2.810 1.00 97.50 106 ASP A C 1
ATOM 860 O O . ASP A 1 106 ? 9.400 -8.188 -2.671 1.00 97.50 106 ASP A O 1
ATOM 864 N N . SER A 1 107 ? 10.070 -10.275 -2.220 1.00 96.44 107 SER A N 1
ATOM 865 C CA . SER A 1 107 ? 8.930 -10.590 -1.347 1.00 96.44 107 SER A CA 1
ATOM 866 C C . SER A 1 107 ? 8.885 -9.762 -0.056 1.00 96.44 107 SER A C 1
ATOM 868 O O . SER A 1 107 ? 7.839 -9.686 0.586 1.00 96.44 107 SER A O 1
ATOM 870 N N . ASP A 1 108 ? 10.005 -9.152 0.336 1.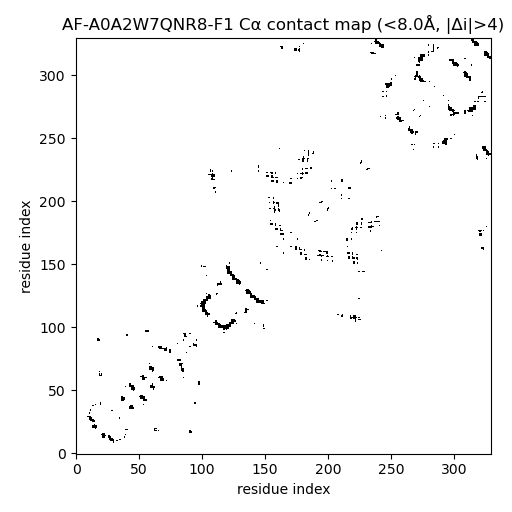00 96.88 108 ASP A N 1
ATOM 871 C CA . ASP A 1 108 ? 10.097 -8.235 1.476 1.00 96.88 108 ASP A CA 1
ATOM 872 C C . ASP A 1 108 ? 9.785 -6.781 1.074 1.00 96.88 108 ASP A C 1
ATOM 874 O O . ASP A 1 108 ? 9.858 -5.868 1.905 1.00 96.88 108 ASP A O 1
ATOM 878 N N . GLY A 1 109 ? 9.379 -6.565 -0.182 1.00 97.31 109 GLY A N 1
ATOM 879 C CA . GLY A 1 109 ? 8.939 -5.284 -0.708 1.00 97.31 109 GLY A CA 1
ATOM 880 C C . GLY A 1 109 ? 10.072 -4.306 -1.001 1.00 97.31 109 GLY A C 1
ATOM 881 O O . GLY A 1 109 ? 9.807 -3.111 -1.187 1.00 97.31 109 GLY A O 1
ATOM 882 N N . ASN A 1 110 ? 11.321 -4.772 -1.038 1.00 97.50 110 ASN A N 1
ATOM 883 C CA . ASN A 1 110 ? 12.445 -3.954 -1.467 1.00 97.50 110 ASN A CA 1
ATOM 884 C C . ASN A 1 110 ? 12.438 -3.860 -2.990 1.00 97.50 110 ASN A C 1
ATOM 886 O O . ASN A 1 110 ? 12.345 -4.865 -3.690 1.00 97.50 110 ASN A O 1
ATOM 890 N N . HIS A 1 111 ? 12.574 -2.643 -3.504 1.00 95.50 111 HIS A N 1
ATOM 891 C CA . HIS A 1 111 ? 12.782 -2.405 -4.924 1.00 95.50 111 HIS A CA 1
ATOM 892 C C . HIS A 1 111 ? 14.175 -2.879 -5.332 1.00 95.50 111 HIS A C 1
ATOM 894 O O . HIS A 1 111 ? 15.183 -2.456 -4.761 1.00 95.50 111 HIS A O 1
ATOM 900 N N . LEU A 1 112 ? 14.236 -3.766 -6.310 1.00 95.31 112 LEU A N 1
ATOM 901 C CA . LEU A 1 112 ? 15.466 -4.356 -6.798 1.00 95.31 112 LEU A CA 1
ATOM 902 C C . LEU A 1 112 ? 16.006 -3.626 -8.018 1.00 95.31 112 LEU A C 1
ATOM 904 O O . LEU A 1 112 ? 17.212 -3.663 -8.202 1.00 95.31 112 LEU A O 1
ATOM 908 N N . GLY A 1 113 ? 15.193 -2.935 -8.816 1.00 91.75 113 GLY A N 1
ATOM 909 C CA . GLY A 1 113 ? 15.618 -2.209 -10.019 1.00 91.75 113 GLY A CA 1
ATOM 910 C C . GLY A 1 113 ? 14.515 -2.149 -11.074 1.00 91.75 113 GLY A C 1
ATOM 911 O O . GLY A 1 113 ? 13.448 -2.711 -10.854 1.00 91.75 113 GLY A O 1
ATOM 912 N N . ASN A 1 114 ? 14.798 -1.505 -12.207 1.00 89.25 114 ASN A N 1
ATOM 913 C CA . ASN A 1 114 ? 13.944 -1.530 -13.397 1.00 89.25 114 ASN A CA 1
ATOM 914 C C . ASN A 1 114 ? 14.686 -2.104 -14.602 1.00 89.25 114 ASN A C 1
ATOM 916 O O . ASN A 1 114 ? 15.914 -2.055 -14.623 1.00 89.25 114 ASN A O 1
ATOM 920 N N . ASP A 1 115 ? 13.960 -2.619 -15.588 1.00 83.94 115 ASP A N 1
ATOM 921 C CA . ASP A 1 115 ? 14.512 -3.109 -16.863 1.00 83.94 115 ASP A CA 1
ATOM 922 C C . ASP A 1 115 ? 14.591 -2.038 -17.965 1.00 83.94 115 ASP A C 1
ATOM 924 O O . ASP A 1 115 ? 15.101 -2.307 -19.050 1.00 83.94 115 ASP A O 1
ATOM 928 N N . GLY A 1 116 ? 14.173 -0.804 -17.672 1.00 77.94 116 GLY A N 1
ATOM 929 C CA . GLY A 1 116 ? 14.204 0.305 -18.624 1.00 77.94 116 GLY A CA 1
ATOM 930 C C . GLY A 1 116 ? 13.071 0.278 -19.654 1.00 77.94 116 GLY A C 1
ATOM 931 O O . GLY A 1 116 ? 13.014 1.180 -20.491 1.00 77.94 116 GLY A O 1
ATOM 932 N N . GLU A 1 117 ? 12.153 -0.688 -19.571 1.00 76.31 117 GLU A N 1
ATOM 933 C CA . GLU A 1 117 ? 10.947 -0.750 -20.397 1.00 76.31 117 GLU A CA 1
ATOM 934 C C . GLU A 1 117 ? 9.823 0.033 -19.716 1.00 76.31 117 GLU A C 1
ATOM 936 O O . GLU A 1 117 ? 9.487 -0.227 -18.565 1.00 76.31 117 GLU A O 1
ATOM 941 N N . ASP A 1 118 ? 9.244 1.018 -20.398 1.00 75.50 118 ASP A N 1
ATOM 942 C CA . ASP A 1 118 ? 8.183 1.864 -19.836 1.00 75.50 118 ASP A CA 1
ATOM 943 C C . ASP A 1 118 ? 6.799 1.244 -20.071 1.00 75.50 118 ASP A C 1
ATOM 945 O O . ASP A 1 118 ? 6.036 1.684 -20.937 1.00 75.50 118 ASP A O 1
ATOM 949 N N . ASP A 1 119 ? 6.514 0.167 -19.335 1.00 77.12 119 ASP A N 1
ATOM 950 C CA . ASP A 1 119 ? 5.273 -0.612 -19.425 1.00 77.12 119 ASP A CA 1
ATOM 951 C C . ASP A 1 119 ? 4.399 -0.560 -18.152 1.00 77.12 119 ASP A C 1
ATOM 953 O O . ASP A 1 119 ? 3.352 -1.209 -18.103 1.00 77.12 119 ASP A O 1
ATOM 957 N N . ASP A 1 120 ? 4.796 0.237 -17.150 1.00 82.56 120 ASP A N 1
ATOM 958 C CA . ASP A 1 120 ? 4.123 0.432 -15.856 1.00 82.56 120 ASP A CA 1
ATOM 959 C C . ASP A 1 120 ? 3.881 -0.882 -15.098 1.00 82.56 120 ASP A C 1
ATOM 961 O O . ASP A 1 120 ? 2.953 -0.970 -14.298 1.00 82.56 120 ASP A O 1
ATOM 965 N N . LYS A 1 121 ? 4.676 -1.934 -15.327 1.00 89.31 121 LYS A N 1
ATOM 966 C CA . LYS A 1 121 ? 4.478 -3.219 -14.642 1.00 89.31 121 LYS A CA 1
ATOM 967 C C . LYS A 1 121 ? 5.232 -3.336 -13.330 1.00 89.31 121 LYS A C 1
ATOM 969 O O . LYS A 1 121 ? 6.218 -2.652 -13.055 1.00 89.31 121 LYS A O 1
ATOM 974 N N . VAL A 1 122 ? 4.769 -4.285 -12.521 1.00 94.00 122 VAL A N 1
ATOM 975 C CA . VAL A 1 122 ? 5.426 -4.683 -11.278 1.00 94.00 122 VAL A CA 1
ATOM 976 C C . VAL A 1 122 ? 5.676 -6.178 -11.293 1.00 94.00 122 VAL A C 1
ATOM 978 O O . VAL A 1 122 ? 4.741 -6.973 -11.398 1.00 94.00 122 VAL A O 1
ATOM 981 N N . TYR A 1 123 ? 6.937 -6.556 -11.115 1.00 96.31 123 TYR A N 1
ATOM 982 C CA . TYR A 1 123 ? 7.348 -7.945 -10.976 1.00 96.31 123 TYR A CA 1
ATOM 983 C C . TYR A 1 123 ? 7.824 -8.225 -9.554 1.00 96.31 123 TYR A C 1
ATOM 985 O O . TYR A 1 123 ? 8.537 -7.420 -8.955 1.00 96.31 123 TYR A O 1
ATOM 993 N N . VAL A 1 124 ? 7.494 -9.403 -9.026 1.00 97.38 124 VAL A N 1
ATOM 994 C CA . VAL A 1 124 ? 8.134 -9.946 -7.820 1.00 97.38 124 VAL A CA 1
ATOM 995 C C . VAL A 1 124 ? 9.101 -11.061 -8.207 1.00 97.38 124 VAL A C 1
ATOM 997 O O . VAL A 1 124 ? 8.757 -11.927 -9.004 1.00 97.38 124 VAL A O 1
ATOM 1000 N N . THR A 1 125 ? 10.321 -11.039 -7.677 1.00 97.12 125 THR A N 1
ATOM 1001 C CA . THR A 1 125 ? 11.409 -11.963 -8.045 1.00 97.12 125 THR A CA 1
ATOM 1002 C C . THR A 1 125 ? 12.292 -12.271 -6.833 1.00 97.12 125 THR A C 1
ATOM 1004 O O . THR A 1 125 ? 12.329 -11.492 -5.879 1.00 97.12 125 THR A O 1
ATOM 1007 N N . SER A 1 126 ? 13.023 -13.391 -6.840 1.00 95.94 126 SER A N 1
ATOM 1008 C CA . SER A 1 126 ? 13.994 -13.693 -5.772 1.00 95.94 126 SER A 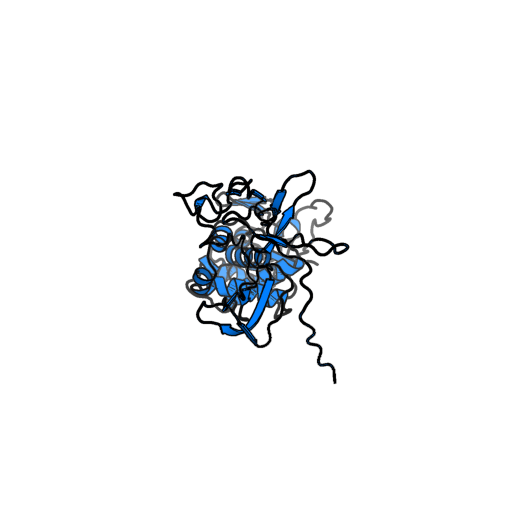CA 1
ATOM 1009 C C . SER A 1 126 ? 15.276 -12.874 -5.910 1.00 95.94 126 SER A C 1
ATOM 1011 O O . SER A 1 126 ? 15.898 -12.509 -4.912 1.00 95.94 126 SER A O 1
ATOM 1013 N N . SER A 1 127 ? 15.693 -12.598 -7.145 1.00 95.69 127 SER A N 1
ATOM 1014 C CA . SER A 1 127 ? 16.910 -11.848 -7.441 1.00 95.69 127 SER A CA 1
ATOM 1015 C C . SER A 1 127 ? 16.867 -11.204 -8.831 1.00 95.69 127 SER A C 1
ATOM 1017 O O . SER A 1 127 ? 16.013 -11.533 -9.663 1.00 95.69 127 SER A O 1
ATOM 1019 N N . VAL A 1 128 ? 17.783 -10.259 -9.070 1.00 96.56 128 VAL A N 1
ATOM 1020 C CA . VAL A 1 128 ? 18.004 -9.606 -10.370 1.00 96.56 128 VAL A CA 1
ATOM 1021 C C . VAL A 1 128 ? 19.498 -9.502 -10.671 1.00 96.56 128 VAL A C 1
ATOM 1023 O O . VAL A 1 128 ? 20.307 -9.297 -9.765 1.00 96.56 128 VAL A O 1
ATOM 1026 N N . THR A 1 129 ? 19.856 -9.573 -11.951 1.00 97.06 129 THR A N 1
ATOM 1027 C CA . THR A 1 129 ? 21.170 -9.157 -12.461 1.00 97.06 129 THR A CA 1
ATOM 1028 C C . THR A 1 129 ? 21.024 -7.812 -13.157 1.00 97.06 129 THR A C 1
ATOM 1030 O O . THR A 1 129 ? 20.053 -7.598 -13.881 1.00 97.06 129 THR A O 1
ATOM 1033 N N . LYS A 1 130 ? 21.992 -6.914 -12.953 1.00 93.12 130 LYS A N 1
ATOM 1034 C CA . LYS A 1 130 ? 22.000 -5.572 -13.543 1.00 93.12 130 LYS A CA 1
ATOM 1035 C C . LYS A 1 130 ? 23.218 -5.340 -14.425 1.00 93.12 130 LYS A C 1
ATOM 1037 O O . LYS A 1 130 ? 24.269 -5.933 -14.182 1.00 93.12 130 LYS A O 1
ATOM 1042 N N . ASN A 1 131 ? 23.084 -4.459 -15.412 1.00 88.56 131 ASN A N 1
ATOM 1043 C CA . ASN A 1 131 ? 24.217 -3.918 -16.162 1.00 88.56 131 ASN A CA 1
ATOM 1044 C C . ASN A 1 131 ? 24.932 -2.786 -15.384 1.00 88.56 131 ASN A C 1
ATOM 1046 O O . ASN A 1 131 ? 24.565 -2.461 -14.253 1.00 88.56 131 ASN A O 1
ATOM 1050 N N . GLU A 1 132 ? 25.959 -2.187 -15.995 1.00 85.44 132 GLU A N 1
ATOM 1051 C CA . GLU A 1 132 ? 26.747 -1.089 -15.405 1.00 85.44 132 GLU A CA 1
ATOM 1052 C C . GLU A 1 132 ? 25.914 0.177 -15.129 1.00 85.44 132 GLU A C 1
ATOM 1054 O O . GLU A 1 132 ? 26.213 0.913 -14.190 1.00 85.44 132 GLU A O 1
ATOM 1059 N N . ASP A 1 133 ? 24.829 0.378 -15.881 1.00 79.62 133 ASP A N 1
ATOM 1060 C CA . ASP A 1 133 ? 23.891 1.494 -15.722 1.00 79.62 133 ASP A CA 1
ATOM 1061 C C . ASP A 1 133 ? 22.817 1.230 -14.646 1.00 79.62 133 ASP A C 1
ATOM 1063 O O . ASP A 1 133 ? 21.992 2.093 -14.349 1.00 79.62 133 ASP A O 1
ATOM 1067 N N . GLY A 1 134 ? 22.823 0.042 -14.029 1.00 81.88 134 GLY A N 1
ATOM 1068 C CA . GLY A 1 134 ? 21.874 -0.347 -12.987 1.00 81.88 134 GLY A CA 1
ATOM 1069 C C . GLY A 1 134 ? 20.526 -0.870 -13.498 1.00 81.88 134 GLY A C 1
ATOM 1070 O O . GLY A 1 134 ? 19.631 -1.087 -12.675 1.00 81.88 134 GLY A O 1
ATOM 1071 N N . ILE A 1 135 ? 20.403 -1.109 -14.806 1.00 86.75 135 ILE A N 1
ATOM 1072 C CA . ILE A 1 135 ? 19.221 -1.672 -15.468 1.00 86.75 135 ILE A CA 1
ATOM 1073 C C . ILE A 1 135 ? 19.213 -3.192 -15.317 1.00 86.75 135 ILE A C 1
ATOM 1075 O O . ILE A 1 135 ? 20.239 -3.849 -15.507 1.00 86.75 135 ILE A O 1
ATOM 1079 N N . VAL A 1 136 ? 18.059 -3.751 -14.966 1.00 89.88 136 VAL A N 1
ATOM 1080 C CA . VAL A 1 136 ? 17.818 -5.187 -14.818 1.00 89.88 136 VAL A CA 1
ATOM 1081 C C . VAL A 1 136 ? 17.879 -5.855 -16.190 1.00 89.88 136 VAL A C 1
ATOM 1083 O O . VAL A 1 136 ? 17.129 -5.513 -17.092 1.00 89.88 136 VAL A O 1
ATOM 1086 N N . THR A 1 137 ? 18.775 -6.830 -16.343 1.00 92.81 137 THR A N 1
ATOM 1087 C CA . THR A 1 137 ? 18.955 -7.596 -17.590 1.00 92.81 137 THR A CA 1
ATOM 1088 C C . THR A 1 137 ? 18.438 -9.027 -17.491 1.00 92.81 137 THR A C 1
ATOM 1090 O O . THR A 1 137 ? 18.211 -9.681 -18.505 1.00 92.81 137 THR A O 1
ATOM 1093 N N . SER A 1 138 ? 18.284 -9.544 -16.272 1.00 94.69 138 SER A N 1
ATOM 1094 C CA . SER A 1 138 ? 17.653 -10.836 -16.000 1.00 94.69 138 SER A CA 1
ATOM 1095 C C . SER A 1 138 ? 17.173 -10.911 -14.554 1.00 94.69 138 SER A C 1
ATOM 1097 O O . SER A 1 138 ? 17.679 -10.209 -13.675 1.00 94.69 138 SER A O 1
ATOM 1099 N N . SER A 1 139 ? 16.204 -11.785 -14.309 1.00 95.19 139 SER A N 1
ATOM 1100 C CA . SER A 1 139 ? 15.572 -12.011 -13.012 1.00 95.19 139 SER A CA 1
ATOM 1101 C C . SER A 1 139 ? 15.332 -13.505 -12.789 1.00 95.19 139 SER A C 1
ATOM 1103 O O . SER A 1 139 ? 15.245 -14.289 -13.738 1.00 95.19 139 SER A O 1
ATOM 1105 N N . GLU A 1 140 ? 15.258 -13.917 -11.527 1.00 96.38 140 GLU A N 1
ATOM 1106 C CA . GLU A 1 140 ? 15.021 -15.307 -11.142 1.00 96.38 140 GLU A CA 1
ATOM 1107 C C . GLU A 1 140 ? 13.583 -15.494 -10.643 1.00 96.38 140 GLU A C 1
ATOM 1109 O O . GLU A 1 140 ? 13.208 -15.045 -9.562 1.00 96.38 140 GLU A O 1
ATOM 1114 N N . GLY A 1 141 ? 12.767 -16.193 -11.435 1.00 93.50 141 GLY A N 1
ATOM 1115 C CA . GLY A 1 141 ? 11.392 -16.510 -11.044 1.00 93.50 141 GLY A CA 1
ATOM 1116 C C . GLY A 1 141 ? 10.468 -15.292 -10.989 1.00 93.50 141 GLY A C 1
ATOM 1117 O O . GLY A 1 141 ? 9.542 -15.284 -10.182 1.00 93.50 141 GLY A O 1
ATOM 1118 N N . ALA A 1 142 ? 10.715 -14.279 -11.826 1.00 95.38 142 ALA A N 1
ATOM 1119 C CA . ALA A 1 142 ? 9.865 -13.099 -11.896 1.00 95.38 142 ALA A CA 1
ATOM 1120 C C . ALA A 1 142 ? 8.404 -13.466 -12.195 1.00 95.38 142 ALA A C 1
ATOM 1122 O O . ALA A 1 142 ? 8.098 -14.157 -13.169 1.00 95.38 142 ALA A O 1
ATOM 1123 N N . LEU A 1 143 ? 7.511 -12.966 -11.350 1.00 96.31 143 LEU A N 1
ATOM 1124 C CA . LEU A 1 143 ? 6.068 -13.064 -11.483 1.00 96.31 143 LEU A CA 1
ATOM 1125 C C . LEU A 1 143 ? 5.503 -11.661 -11.699 1.00 96.31 143 LEU A C 1
ATOM 1127 O O . LEU A 1 143 ? 5.695 -10.790 -10.852 1.00 96.31 143 LEU A O 1
ATOM 1131 N N . ASP A 1 144 ? 4.799 -11.464 -12.812 1.00 95.44 144 ASP A N 1
ATOM 1132 C CA . ASP A 1 144 ? 4.005 -10.258 -13.065 1.00 95.44 144 ASP A CA 1
ATOM 1133 C C . ASP A 1 144 ? 2.833 -10.212 -12.073 1.00 95.44 144 ASP A C 1
ATOM 1135 O O . ASP A 1 144 ? 2.047 -11.161 -11.988 1.00 95.44 144 ASP A O 1
ATOM 1139 N N . LEU A 1 145 ? 2.727 -9.125 -11.306 1.00 94.56 145 LEU A N 1
ATOM 1140 C CA . LEU A 1 145 ? 1.653 -8.939 -10.329 1.00 94.56 145 LEU A CA 1
ATOM 1141 C C . LEU A 1 145 ? 0.307 -8.571 -10.973 1.00 94.56 145 LEU A C 1
ATOM 1143 O O . LEU A 1 145 ? -0.704 -8.536 -10.272 1.00 94.56 145 LEU A O 1
ATOM 1147 N N . GLY A 1 146 ? 0.268 -8.289 -12.280 1.00 92.94 146 GLY A N 1
ATOM 1148 C CA . GLY A 1 146 ? -0.961 -7.957 -13.006 1.00 92.94 146 GLY A CA 1
ATOM 1149 C C . GLY A 1 146 ? -1.581 -6.621 -12.587 1.00 92.94 146 GLY A C 1
ATOM 1150 O O . GLY A 1 146 ? -2.775 -6.400 -12.786 1.00 92.94 146 GLY A O 1
ATOM 1151 N N . ILE A 1 147 ? -0.778 -5.743 -11.987 1.00 89.06 147 ILE A N 1
ATOM 1152 C CA . ILE A 1 147 ? -1.152 -4.408 -11.528 1.00 89.06 147 ILE A CA 1
ATOM 1153 C C . ILE A 1 147 ? -0.156 -3.396 -12.080 1.00 89.06 147 ILE A C 1
ATOM 1155 O O . ILE A 1 147 ? 1.018 -3.718 -12.271 1.00 89.06 147 ILE A O 1
ATOM 1159 N N . THR A 1 148 ? -0.615 -2.166 -12.298 1.00 89.12 148 THR A N 1
ATOM 1160 C CA . THR A 1 148 ? 0.300 -1.094 -12.666 1.00 89.12 148 THR A CA 1
ATOM 1161 C C . THR A 1 148 ? 1.156 -0.662 -11.479 1.00 89.12 148 THR A C 1
ATOM 1163 O O . THR A 1 148 ? 0.702 -0.708 -10.330 1.00 89.12 148 THR A O 1
ATOM 1166 N N . HIS A 1 149 ? 2.373 -0.184 -11.717 1.00 87.56 149 HIS A N 1
ATOM 1167 C CA . HIS A 1 149 ? 3.218 0.386 -10.672 1.00 87.56 149 HIS A CA 1
ATOM 1168 C C . HIS A 1 149 ? 2.552 1.594 -10.029 1.00 87.56 149 HIS A C 1
ATOM 1170 O O . HIS A 1 149 ? 2.561 1.721 -8.800 1.00 87.56 149 HIS A O 1
ATOM 1176 N N . THR A 1 150 ? 1.856 2.407 -10.830 1.00 84.75 150 THR A N 1
ATOM 1177 C CA . THR A 1 150 ? 1.000 3.491 -10.332 1.00 84.75 150 THR A CA 1
ATOM 1178 C C . THR A 1 150 ? 0.067 3.002 -9.220 1.00 84.75 150 THR A C 1
ATOM 1180 O O . THR A 1 150 ? -0.017 3.607 -8.145 1.00 84.75 150 THR A O 1
ATOM 1183 N N . GLU A 1 151 ? -0.678 1.930 -9.487 1.00 88.69 151 GLU A N 1
ATOM 1184 C CA . GLU A 1 151 ? -1.693 1.414 -8.575 1.00 88.69 151 GLU A CA 1
ATOM 1185 C C . GLU A 1 151 ? -1.061 0.669 -7.396 1.00 88.69 151 GLU A C 1
ATOM 1187 O O . GLU A 1 151 ? -1.455 0.887 -6.250 1.00 88.69 151 GLU A O 1
ATOM 1192 N N . PHE A 1 152 ? 0.007 -0.093 -7.635 1.00 93.44 152 PHE A N 1
ATOM 1193 C CA . PHE A 1 152 ? 0.806 -0.716 -6.584 1.00 93.44 152 PHE A CA 1
ATOM 1194 C C . PHE A 1 152 ? 1.287 0.311 -5.550 1.00 93.44 152 PHE A C 1
ATOM 1196 O O . PHE A 1 152 ? 1.100 0.135 -4.342 1.00 93.44 152 PHE A O 1
ATOM 1203 N N . ARG A 1 153 ? 1.841 1.441 -6.009 1.00 91.50 153 ARG A N 1
ATOM 1204 C CA . ARG A 1 153 ? 2.306 2.517 -5.127 1.00 91.50 153 ARG A CA 1
ATOM 1205 C C . ARG A 1 153 ? 1.171 3.190 -4.362 1.00 91.50 153 ARG A C 1
ATOM 1207 O O . ARG A 1 153 ? 1.377 3.567 -3.208 1.00 91.50 153 ARG A O 1
ATOM 1214 N N . LYS A 1 154 ? -0.015 3.347 -4.960 1.00 90.81 154 LYS A N 1
ATOM 1215 C CA . LYS A 1 154 ? -1.207 3.870 -4.263 1.00 90.81 154 LYS A CA 1
ATOM 1216 C C . LYS A 1 154 ? -1.678 2.925 -3.163 1.00 90.81 154 LYS A C 1
ATOM 1218 O O . LYS A 1 154 ? -1.987 3.382 -2.062 1.00 90.81 154 LYS A O 1
ATOM 1223 N N . GLN A 1 155 ? -1.689 1.622 -3.426 1.00 94.25 155 GLN A N 1
ATOM 1224 C CA . GLN A 1 155 ? -2.057 0.627 -2.422 1.00 94.25 155 GLN A CA 1
ATOM 1225 C C . GLN A 1 155 ? -1.035 0.603 -1.282 1.00 94.25 155 GLN A C 1
ATOM 1227 O O . GLN A 1 155 ? -1.411 0.728 -0.117 1.00 94.25 155 GLN A O 1
ATOM 1232 N N . ALA A 1 156 ? 0.264 0.569 -1.594 1.00 96.06 156 ALA A N 1
ATOM 1233 C CA . ALA A 1 156 ? 1.317 0.562 -0.579 1.00 96.06 156 ALA A CA 1
ATOM 1234 C C . ALA A 1 156 ? 1.330 1.854 0.259 1.00 96.06 156 ALA A C 1
ATOM 1236 O O . ALA A 1 156 ? 1.490 1.806 1.482 1.00 96.06 156 ALA A O 1
ATOM 1237 N N . SER A 1 157 ? 1.110 3.015 -0.367 1.00 94.62 157 SER A N 1
ATOM 1238 C CA . SER A 1 157 ? 1.028 4.295 0.347 1.00 94.62 157 SER A CA 1
ATOM 1239 C C . SER A 1 157 ? -0.178 4.359 1.284 1.00 94.62 157 SER A C 1
ATOM 1241 O O . SER A 1 157 ? -0.059 4.880 2.396 1.00 94.62 157 SER A O 1
ATOM 1243 N N . THR A 1 158 ? -1.309 3.783 0.869 1.00 93.06 158 THR A N 1
ATOM 1244 C CA . THR A 1 158 ? -2.522 3.685 1.685 1.00 93.06 158 THR A CA 1
ATOM 1245 C C . THR A 1 158 ? -2.286 2.768 2.878 1.00 93.06 158 THR A C 1
ATOM 1247 O O . THR A 1 158 ? -2.507 3.198 4.007 1.00 93.06 158 THR A O 1
ATOM 1250 N N . VAL A 1 159 ? -1.753 1.560 2.663 1.00 95.50 159 VAL A N 1
ATOM 1251 C CA . VAL A 1 159 ? -1.395 0.627 3.748 1.00 95.50 159 VAL A CA 1
ATOM 1252 C C . VAL A 1 159 ? -0.465 1.304 4.755 1.00 95.50 159 VAL A C 1
ATOM 1254 O O . VAL A 1 159 ? -0.699 1.251 5.962 1.00 95.50 159 VAL A O 1
ATOM 1257 N N . TYR A 1 160 ? 0.569 2.001 4.276 1.00 94.69 160 TYR A N 1
ATOM 1258 C CA . TYR A 1 160 ? 1.474 2.748 5.146 1.00 94.69 160 TYR A CA 1
ATOM 1259 C C . TYR A 1 160 ? 0.750 3.851 5.932 1.00 94.69 160 TYR A C 1
ATOM 1261 O O . TYR A 1 160 ? 0.967 3.982 7.138 1.00 94.69 160 TYR A O 1
ATOM 1269 N N . GLY A 1 161 ? -0.110 4.626 5.266 1.00 91.50 161 GLY A N 1
ATOM 1270 C CA . GLY A 1 161 ? -0.846 5.743 5.858 1.00 91.50 161 GLY A CA 1
ATOM 1271 C C . GLY A 1 161 ? -1.934 5.340 6.857 1.00 91.50 161 GLY A C 1
ATOM 1272 O O . GLY A 1 161 ? -2.223 6.121 7.762 1.00 91.50 161 GLY A O 1
ATOM 1273 N N . GLU A 1 162 ? -2.514 4.150 6.709 1.00 90.88 162 GLU A N 1
ATOM 1274 C CA . GLU A 1 162 ? -3.569 3.616 7.583 1.00 90.88 162 GLU A CA 1
ATOM 1275 C C . GLU A 1 162 ? -3.019 2.785 8.751 1.00 90.88 162 GLU A C 1
ATOM 1277 O O . GLU A 1 162 ? -3.672 2.665 9.784 1.00 90.88 162 GLU A O 1
ATOM 1282 N N . SER A 1 163 ? -1.804 2.248 8.625 1.00 93.56 163 SER A N 1
ATOM 1283 C CA . SER A 1 163 ? -1.168 1.452 9.679 1.00 93.56 163 SER A CA 1
ATOM 1284 C C . SER A 1 163 ? -0.700 2.270 10.889 1.00 93.56 163 SER A C 1
ATOM 1286 O O . SER A 1 163 ? -0.487 3.486 10.829 1.00 93.56 163 SER A O 1
ATOM 1288 N N . SER A 1 164 ? -0.381 1.577 11.986 1.00 92.75 164 SER A N 1
ATOM 1289 C CA . SER A 1 164 ? 0.225 2.185 13.174 1.00 92.75 164 SER A CA 1
ATOM 1290 C C . SER A 1 164 ? 1.720 2.517 13.014 1.00 92.75 164 SER A C 1
ATOM 1292 O O . SER A 1 164 ? 2.357 2.926 13.987 1.00 92.75 164 SER A O 1
ATOM 1294 N N . ALA A 1 165 ? 2.303 2.397 11.813 1.00 91.94 165 ALA A N 1
ATOM 1295 C CA . ALA A 1 165 ? 3.748 2.508 11.579 1.00 91.94 165 ALA A CA 1
ATOM 1296 C C . ALA A 1 165 ? 4.383 3.793 12.134 1.00 91.94 165 ALA A C 1
ATOM 1298 O O . ALA A 1 165 ? 5.497 3.770 12.650 1.00 91.94 165 ALA A O 1
ATOM 1299 N N . PHE A 1 166 ? 3.670 4.917 12.084 1.00 85.00 166 PHE A N 1
ATOM 1300 C CA . PHE A 1 166 ? 4.170 6.214 12.552 1.00 85.00 166 PHE A CA 1
ATOM 1301 C C . PHE A 1 166 ? 4.274 6.346 14.079 1.00 85.00 166 PHE A C 1
ATOM 1303 O O . PHE A 1 166 ? 4.865 7.310 14.566 1.00 85.00 166 PHE A O 1
ATOM 1310 N N . LYS A 1 167 ? 3.692 5.413 14.837 1.00 86.62 167 LYS A N 1
ATOM 1311 C CA . LYS A 1 167 ? 3.755 5.377 16.307 1.00 86.62 167 LYS A CA 1
ATOM 1312 C C . LYS A 1 167 ? 4.877 4.473 16.819 1.00 86.62 167 LYS A C 1
ATOM 1314 O O . LYS A 1 167 ? 5.079 4.379 18.026 1.00 86.62 167 LYS A O 1
ATOM 1319 N N . MET A 1 168 ? 5.576 3.788 15.916 1.00 89.44 168 MET A N 1
ATOM 1320 C CA . MET A 1 168 ? 6.495 2.702 16.236 1.00 89.44 168 MET A CA 1
ATOM 1321 C C . MET A 1 168 ? 7.943 3.096 15.936 1.00 89.44 168 MET A C 1
ATOM 1323 O O . MET A 1 168 ? 8.227 3.820 14.986 1.00 89.44 168 MET A O 1
ATOM 1327 N N . ASN A 1 169 ? 8.880 2.572 16.730 1.00 90.94 169 ASN A N 1
ATOM 1328 C CA . ASN A 1 169 ? 10.320 2.799 16.534 1.00 90.94 169 ASN A CA 1
ATOM 1329 C C . ASN A 1 169 ? 10.968 1.757 15.608 1.00 90.94 169 ASN A C 1
ATOM 1331 O O . ASN A 1 169 ? 12.048 1.982 15.067 1.00 90.94 169 ASN A O 1
ATOM 1335 N N . SER A 1 170 ? 10.320 0.608 15.430 1.00 93.94 170 SER A N 1
ATOM 1336 C CA . SER A 1 170 ? 10.756 -0.466 14.542 1.00 93.94 170 SER A CA 1
ATOM 1337 C C . SER A 1 170 ? 9.552 -1.240 14.006 1.00 93.94 170 SER A C 1
ATOM 1339 O O . SER A 1 170 ? 8.449 -1.156 14.549 1.00 93.94 170 SER A O 1
ATOM 1341 N N . VAL A 1 171 ? 9.769 -2.003 12.932 1.00 95.38 171 VAL A N 1
ATOM 1342 C CA . VAL A 1 171 ? 8.764 -2.936 12.417 1.00 95.38 171 VAL A CA 1
ATOM 1343 C C . VAL A 1 171 ? 8.729 -4.166 13.320 1.00 95.38 171 VAL A C 1
ATOM 1345 O O . VAL A 1 171 ? 9.663 -4.968 13.316 1.00 95.38 171 VAL A O 1
ATOM 1348 N N . THR A 1 172 ? 7.670 -4.289 14.116 1.00 96.56 172 THR A N 1
ATOM 1349 C CA . THR A 1 172 ? 7.380 -5.473 14.934 1.00 96.56 172 THR A CA 1
ATOM 1350 C C . THR A 1 172 ? 6.570 -6.495 14.134 1.00 96.56 172 THR A C 1
ATOM 1352 O O . THR A 1 172 ? 5.991 -6.165 13.100 1.00 96.56 172 THR A O 1
ATOM 1355 N N . ASP A 1 173 ? 6.497 -7.737 14.621 1.00 95.88 173 ASP A N 1
ATOM 1356 C CA . ASP A 1 173 ? 5.624 -8.768 14.035 1.00 95.88 173 ASP A CA 1
ATOM 1357 C C . ASP A 1 173 ? 4.147 -8.334 14.041 1.00 95.88 173 ASP A C 1
ATOM 1359 O O . ASP A 1 173 ? 3.440 -8.512 13.055 1.00 95.88 173 ASP A O 1
ATOM 1363 N N . ASP A 1 174 ? 3.712 -7.679 15.119 1.00 95.56 174 ASP A N 1
ATOM 1364 C CA . ASP A 1 174 ? 2.354 -7.149 15.255 1.00 95.56 174 ASP A CA 1
ATOM 1365 C C . ASP A 1 174 ? 2.048 -6.062 14.210 1.00 95.56 174 ASP A C 1
ATOM 1367 O O . ASP A 1 174 ? 1.045 -6.146 13.507 1.00 95.56 174 ASP A O 1
ATOM 1371 N N . LEU A 1 175 ? 2.964 -5.103 14.009 1.00 96.50 175 LEU A N 1
ATOM 1372 C CA . LEU A 1 175 ? 2.816 -4.087 12.963 1.00 96.50 175 LEU A CA 1
ATOM 1373 C C . LEU A 1 175 ? 2.835 -4.711 11.560 1.00 96.50 175 LEU A C 1
ATOM 1375 O O . LEU A 1 175 ? 2.066 -4.303 10.694 1.00 96.50 175 LEU A O 1
ATOM 1379 N N . LYS A 1 176 ? 3.694 -5.710 11.317 1.00 97.50 176 LYS A N 1
ATOM 1380 C CA . LYS A 1 176 ? 3.715 -6.418 10.030 1.00 97.50 176 LYS A CA 1
ATOM 1381 C C . LYS A 1 176 ? 2.354 -7.064 9.753 1.00 97.50 176 LYS A C 1
ATOM 1383 O O . LYS A 1 176 ? 1.817 -6.893 8.663 1.00 97.50 176 LYS A O 1
ATOM 1388 N N . LYS A 1 177 ? 1.774 -7.750 10.740 1.00 98.12 177 LYS A N 1
ATOM 1389 C CA . LYS A 1 177 ? 0.442 -8.361 10.624 1.00 98.12 177 LYS A CA 1
ATOM 1390 C C . LYS A 1 177 ? -0.655 -7.325 10.406 1.00 98.12 177 LYS A C 1
ATOM 1392 O O . LYS A 1 177 ? -1.505 -7.550 9.553 1.00 98.12 177 LYS A O 1
ATOM 1397 N N . GLU A 1 178 ? -0.599 -6.182 11.094 1.00 97.69 178 GLU A N 1
ATOM 1398 C CA . GLU A 1 178 ? -1.511 -5.053 10.863 1.00 97.69 178 GLU A CA 1
ATOM 1399 C C . GLU A 1 178 ? -1.479 -4.608 9.395 1.00 97.69 178 GLU A C 1
ATOM 1401 O O . GLU A 1 178 ? -2.513 -4.581 8.732 1.00 97.69 178 GLU A O 1
ATOM 1406 N N . MET A 1 179 ? -0.289 -4.326 8.857 1.00 97.50 179 MET A N 1
ATOM 1407 C CA . MET A 1 179 ? -0.122 -3.853 7.479 1.00 97.50 179 MET A CA 1
ATOM 1408 C C . MET A 1 179 ? -0.592 -4.889 6.450 1.00 97.50 179 MET A C 1
ATOM 1410 O O . MET A 1 179 ? -1.269 -4.538 5.485 1.00 97.50 179 MET A O 1
ATOM 1414 N N . PHE A 1 180 ? -0.273 -6.168 6.664 1.00 98.19 180 PHE A N 1
ATOM 1415 C CA . PHE A 1 180 ? -0.683 -7.259 5.775 1.00 98.19 180 PHE A CA 1
ATOM 1416 C C . PHE A 1 180 ? -2.198 -7.502 5.821 1.00 98.19 180 PHE A C 1
ATOM 1418 O O . PHE A 1 180 ? -2.814 -7.775 4.789 1.00 98.19 180 PHE A O 1
ATOM 1425 N N . ALA A 1 181 ? -2.813 -7.376 6.998 1.00 97.88 181 ALA A N 1
ATOM 1426 C CA . ALA A 1 181 ? -4.258 -7.469 7.153 1.00 97.88 181 ALA A CA 1
ATOM 1427 C C . ALA A 1 181 ? -4.975 -6.293 6.466 1.00 97.88 181 ALA A C 1
ATOM 1429 O O . ALA A 1 181 ? -5.939 -6.527 5.742 1.00 97.88 181 ALA A O 1
ATOM 1430 N N . ILE A 1 182 ? -4.473 -5.055 6.604 1.00 96.25 182 ILE A N 1
ATOM 1431 C CA . ILE A 1 182 ? -5.004 -3.879 5.884 1.00 96.25 182 ILE A CA 1
ATOM 1432 C C . ILE A 1 182 ? -4.941 -4.109 4.369 1.00 96.25 182 ILE A C 1
ATOM 1434 O O . ILE A 1 182 ? -5.958 -3.970 3.690 1.00 96.25 182 ILE A O 1
ATOM 1438 N N . ALA A 1 183 ? -3.783 -4.534 3.850 1.00 96.56 183 ALA A N 1
ATOM 1439 C CA . ALA A 1 183 ? -3.609 -4.807 2.423 1.00 96.56 183 ALA A CA 1
ATOM 1440 C C . ALA A 1 183 ? -4.588 -5.876 1.908 1.00 96.56 183 ALA A C 1
ATOM 1442 O O . ALA A 1 183 ? -5.167 -5.715 0.836 1.00 96.56 183 ALA A O 1
ATOM 1443 N N . SER A 1 184 ? -4.818 -6.936 2.690 1.00 96.00 184 SER A N 1
ATOM 1444 C CA . SER A 1 184 ? -5.769 -8.003 2.344 1.00 96.00 184 SER A CA 1
ATOM 1445 C C . SER A 1 184 ? -7.209 -7.480 2.279 1.00 96.00 184 SER A C 1
ATOM 1447 O O . SER A 1 184 ? -7.933 -7.780 1.331 1.00 96.00 184 SER A O 1
ATOM 1449 N N . VAL A 1 185 ? -7.615 -6.634 3.233 1.00 94.62 185 VAL A N 1
ATOM 1450 C CA . VAL A 1 185 ? -8.947 -6.009 3.228 1.00 94.62 185 VAL A CA 1
ATOM 1451 C C . VAL A 1 185 ? -9.133 -5.081 2.023 1.00 94.62 185 VAL A C 1
ATOM 1453 O O . VAL A 1 185 ? -10.204 -5.098 1.412 1.00 94.62 185 VAL A O 1
ATOM 1456 N N . HIS A 1 186 ? -8.107 -4.314 1.636 1.00 92.00 186 HIS A N 1
ATOM 1457 C CA . HIS A 1 186 ? -8.173 -3.455 0.445 1.00 92.00 186 HIS A CA 1
ATOM 1458 C C . HIS A 1 186 ? -8.418 -4.248 -0.841 1.00 92.00 186 HIS A C 1
ATOM 1460 O O . HIS A 1 186 ? -9.176 -3.777 -1.687 1.00 92.00 186 HIS A O 1
ATOM 1466 N N . GLN A 1 187 ? -7.863 -5.460 -0.975 1.00 89.56 187 GLN A N 1
ATOM 1467 C CA . GLN A 1 187 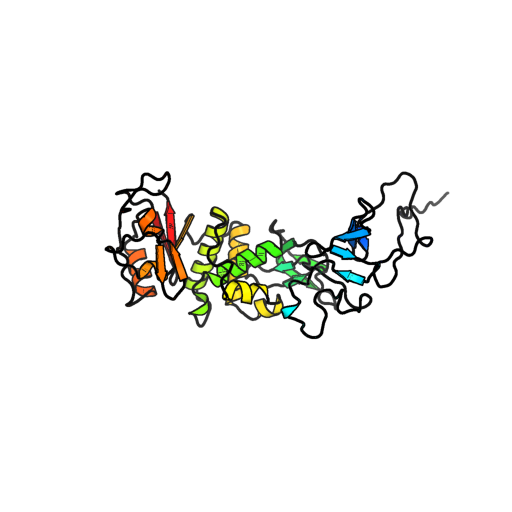? -8.149 -6.317 -2.138 1.00 89.56 187 GLN A CA 1
ATOM 1468 C C . GLN A 1 187 ? -9.614 -6.775 -2.193 1.00 89.56 187 GLN A C 1
ATOM 1470 O O . GLN A 1 187 ? -10.132 -7.065 -3.267 1.00 89.56 187 GLN A O 1
ATOM 1475 N N . ILE A 1 188 ? -10.297 -6.836 -1.046 1.00 86.00 188 ILE A N 1
ATOM 1476 C CA . ILE A 1 188 ? -11.682 -7.315 -0.954 1.00 86.00 188 ILE A CA 1
ATOM 1477 C C . ILE A 1 188 ? -12.687 -6.200 -1.252 1.00 86.00 188 ILE A C 1
ATOM 1479 O O . ILE A 1 188 ? -13.683 -6.446 -1.932 1.00 86.00 188 ILE A O 1
ATOM 1483 N N . ASN A 1 189 ? -12.481 -4.997 -0.707 1.00 81.06 189 ASN A N 1
ATOM 1484 C CA . ASN A 1 189 ? -13.484 -3.928 -0.767 1.00 81.06 189 ASN A CA 1
ATOM 1485 C C . ASN A 1 189 ? -13.079 -2.713 -1.619 1.00 81.06 189 ASN A C 1
ATOM 1487 O O . ASN A 1 189 ? -13.932 -1.865 -1.871 1.00 81.06 189 ASN A O 1
ATOM 1491 N N . SER A 1 190 ? -11.816 -2.615 -2.051 1.00 75.19 190 SER A N 1
ATOM 1492 C CA . SER A 1 190 ? -11.253 -1.470 -2.788 1.00 75.19 190 SER A CA 1
ATOM 1493 C C . SER A 1 190 ? -11.500 -0.100 -2.127 1.00 75.19 190 SER A C 1
ATOM 1495 O O . SER A 1 190 ? -11.462 0.935 -2.794 1.00 75.19 190 SER A O 1
ATOM 1497 N N . LEU A 1 191 ? -11.766 -0.071 -0.816 1.00 72.12 191 LEU A N 1
ATOM 1498 C CA . LEU A 1 191 ? -11.988 1.143 -0.036 1.00 72.12 191 LEU A CA 1
ATOM 1499 C C . LEU A 1 191 ? -10.707 1.521 0.707 1.00 72.12 191 LEU A C 1
ATOM 1501 O O . LEU A 1 191 ? -10.216 0.772 1.548 1.00 72.12 191 LEU A O 1
ATOM 1505 N N . ALA A 1 192 ? -10.211 2.720 0.414 1.00 73.19 192 ALA A N 1
ATOM 1506 C CA . ALA A 1 192 ? -8.976 3.273 0.955 1.00 73.19 192 ALA A CA 1
ATOM 1507 C C . ALA A 1 192 ? -9.256 4.635 1.614 1.00 73.19 192 ALA A C 1
ATOM 1509 O O . ALA A 1 192 ? -9.300 5.674 0.949 1.00 73.19 192 ALA A O 1
ATOM 1510 N N . PHE A 1 193 ? -9.474 4.644 2.928 1.00 70.00 193 PHE A N 1
ATOM 1511 C CA . PHE A 1 193 ? -9.852 5.847 3.678 1.00 70.00 193 PHE A CA 1
ATOM 1512 C C . PHE A 1 193 ? -8.660 6.796 3.899 1.00 70.00 193 PHE A C 1
ATOM 1514 O O . PHE A 1 193 ? -8.814 8.018 3.922 1.00 70.00 193 PHE A O 1
ATOM 1521 N N . GLY A 1 194 ? -7.453 6.244 4.003 1.00 70.06 194 GLY A N 1
ATOM 1522 C CA . GLY A 1 194 ? -6.188 6.938 4.221 1.00 70.06 194 GLY A CA 1
ATOM 1523 C C . GLY A 1 194 ? -5.412 7.275 2.948 1.00 70.06 194 GLY A C 1
ATOM 1524 O O . GLY A 1 194 ? -4.321 7.841 3.056 1.00 70.06 194 GLY A O 1
ATOM 1525 N N . ALA A 1 195 ? -5.960 7.006 1.756 1.00 75.38 195 ALA A N 1
ATOM 1526 C CA . ALA A 1 195 ? -5.283 7.238 0.470 1.00 75.38 195 ALA A CA 1
ATOM 1527 C C . ALA A 1 195 ? -4.842 8.696 0.256 1.00 75.38 195 ALA A C 1
ATOM 1529 O O . ALA A 1 195 ? -3.861 8.961 -0.430 1.00 75.38 195 ALA A O 1
ATOM 1530 N N . LYS A 1 196 ? -5.555 9.657 0.859 1.00 77.38 196 LYS A N 1
ATOM 1531 C CA . LYS A 1 196 ? -5.236 11.097 0.800 1.00 77.38 196 LYS A CA 1
ATOM 1532 C C . LYS A 1 196 ? -4.565 11.617 2.070 1.00 77.38 196 LYS A C 1
ATOM 1534 O O . LYS A 1 196 ? -4.447 12.830 2.256 1.00 77.38 196 LYS A O 1
ATOM 1539 N N . SER A 1 197 ? -4.176 10.727 2.983 1.00 81.00 197 SER A N 1
ATOM 1540 C CA . SER A 1 197 ? -3.481 11.127 4.203 1.00 81.00 197 SER A CA 1
ATOM 1541 C C . SER A 1 197 ? -2.157 11.806 3.851 1.00 81.00 197 SER A C 1
ATOM 1543 O O . SER A 1 197 ? -1.513 11.487 2.850 1.00 81.00 197 SER A O 1
ATOM 1545 N N . LYS A 1 198 ? -1.701 12.722 4.714 1.00 84.50 198 LYS A N 1
ATOM 1546 C CA . LYS A 1 198 ? -0.391 13.370 4.547 1.00 84.50 198 LYS A CA 1
ATOM 1547 C C . LYS A 1 198 ? 0.723 12.334 4.348 1.00 84.50 198 LYS A C 1
ATOM 1549 O O . LYS A 1 198 ? 1.639 12.567 3.573 1.00 84.50 198 LYS A O 1
ATOM 1554 N N . LYS A 1 199 ? 0.627 11.187 5.026 1.00 85.69 199 LYS A N 1
ATOM 1555 C CA . LYS A 1 199 ? 1.620 10.109 4.976 1.00 85.69 199 LYS A CA 1
ATOM 1556 C C . LYS A 1 199 ? 1.573 9.303 3.686 1.00 85.69 199 LYS A C 1
ATOM 1558 O O . LYS A 1 199 ? 2.637 9.017 3.145 1.00 85.69 199 LYS A O 1
ATOM 1563 N N . ALA A 1 200 ? 0.383 9.015 3.167 1.00 85.69 200 ALA A N 1
ATOM 1564 C CA . ALA A 1 200 ? 0.244 8.424 1.842 1.00 85.69 200 ALA A CA 1
ATOM 1565 C C . ALA A 1 200 ? 0.832 9.356 0.766 1.00 85.69 200 ALA A C 1
ATOM 1567 O O . ALA A 1 200 ? 1.653 8.925 -0.040 1.00 85.69 200 ALA A O 1
ATOM 1568 N N . ASN A 1 201 ? 0.531 10.658 0.827 1.00 85.00 201 ASN A N 1
ATOM 1569 C CA . ASN A 1 201 ? 1.089 11.642 -0.109 1.00 85.00 201 ASN A CA 1
ATOM 1570 C C . ASN A 1 201 ? 2.616 11.782 0.022 1.00 85.00 201 ASN A C 1
ATOM 1572 O O . ASN A 1 201 ? 3.317 11.801 -0.986 1.00 85.00 201 ASN A O 1
ATOM 1576 N N . GLU A 1 202 ? 3.145 11.835 1.253 1.00 85.69 202 GLU A N 1
ATOM 1577 C CA . GLU A 1 202 ? 4.593 11.828 1.509 1.00 85.69 202 GLU A CA 1
ATOM 1578 C C . GLU A 1 202 ? 5.251 10.585 0.890 1.00 85.69 202 GLU A C 1
ATOM 1580 O O . GLU A 1 202 ? 6.288 10.715 0.251 1.00 85.69 202 GLU A O 1
ATOM 1585 N N . TYR A 1 203 ? 4.653 9.397 1.042 1.00 88.81 203 TYR A N 1
ATOM 1586 C CA . TYR A 1 203 ? 5.145 8.158 0.431 1.00 88.81 203 TYR A CA 1
ATOM 1587 C C . TYR A 1 203 ? 5.132 8.235 -1.107 1.00 88.81 203 TYR A C 1
ATOM 1589 O O . TYR A 1 203 ? 6.101 7.827 -1.749 1.00 88.81 203 TYR A O 1
ATOM 1597 N N . LEU A 1 204 ? 4.055 8.749 -1.713 1.00 85.94 204 LEU A N 1
ATOM 1598 C CA . LEU A 1 204 ? 3.912 8.828 -3.174 1.00 85.94 204 LEU A CA 1
ATOM 1599 C C . LEU A 1 204 ? 4.946 9.766 -3.816 1.00 85.94 204 LEU A C 1
ATOM 1601 O O . LEU A 1 204 ? 5.383 9.517 -4.936 1.00 85.94 204 LEU A O 1
ATOM 1605 N N . GLY A 1 205 ? 5.401 10.785 -3.084 1.00 81.19 205 GLY A N 1
ATOM 1606 C CA . GLY A 1 205 ? 6.484 11.670 -3.517 1.00 81.19 205 GLY A CA 1
ATOM 1607 C C . GLY A 1 205 ? 7.898 11.081 -3.401 1.00 81.19 205 GLY A C 1
ATOM 1608 O O . GLY A 1 205 ? 8.852 11.737 -3.808 1.00 81.19 205 GLY A O 1
ATOM 1609 N N . MET A 1 206 ? 8.073 9.880 -2.832 1.00 84.44 206 MET A N 1
ATOM 1610 C CA . MET A 1 206 ? 9.400 9.275 -2.643 1.00 84.44 206 MET A CA 1
ATOM 1611 C C . MET A 1 206 ? 9.878 8.492 -3.867 1.00 84.44 206 MET A C 1
ATOM 1613 O O . MET A 1 206 ? 9.081 7.908 -4.597 1.00 84.44 206 MET A O 1
ATOM 1617 N N . THR A 1 207 ? 11.194 8.412 -4.049 1.00 85.81 207 THR A N 1
ATOM 1618 C CA . THR A 1 207 ? 11.827 7.497 -5.007 1.00 85.81 207 THR A CA 1
ATOM 1619 C C . THR A 1 207 ? 11.912 6.072 -4.442 1.00 85.81 207 THR A C 1
ATOM 1621 O O . THR A 1 207 ? 11.907 5.898 -3.216 1.00 85.81 207 THR A O 1
ATOM 1624 N N . PRO A 1 208 ? 12.075 5.036 -5.289 1.00 87.31 208 PRO A N 1
ATOM 1625 C CA . PRO A 1 208 ? 12.265 3.665 -4.811 1.00 87.31 208 PRO A CA 1
ATOM 1626 C C . PRO A 1 208 ? 13.435 3.514 -3.822 1.00 87.31 208 PRO A C 1
ATOM 1628 O O . PRO A 1 208 ? 13.304 2.849 -2.798 1.00 87.31 208 PRO A O 1
ATOM 1631 N N . SER A 1 209 ? 14.547 4.224 -4.044 1.00 86.25 209 SER A N 1
ATOM 1632 C CA . SER A 1 209 ? 15.690 4.242 -3.115 1.00 86.25 209 SER A CA 1
ATOM 1633 C C . SER A 1 209 ? 15.328 4.832 -1.742 1.00 86.25 209 SER A C 1
ATOM 1635 O O . SER A 1 209 ? 15.675 4.270 -0.701 1.00 86.25 209 SER A O 1
ATOM 1637 N N . GLN A 1 210 ? 14.569 5.934 -1.705 1.00 89.19 210 GLN A N 1
ATOM 1638 C CA . GLN A 1 210 ? 14.090 6.522 -0.447 1.00 89.19 210 GLN A CA 1
ATOM 1639 C C . GLN A 1 210 ? 13.130 5.586 0.303 1.00 89.19 210 GLN A C 1
ATOM 1641 O O . GLN A 1 210 ? 13.160 5.542 1.536 1.00 89.19 210 GLN A O 1
ATOM 1646 N N . ILE A 1 211 ? 12.306 4.831 -0.428 1.00 92.56 211 ILE A N 1
ATOM 1647 C CA . ILE A 1 211 ? 11.416 3.809 0.133 1.00 92.56 211 ILE A CA 1
ATOM 1648 C C . ILE A 1 211 ? 12.234 2.655 0.726 1.00 92.56 211 ILE A C 1
ATOM 1650 O O . ILE A 1 211 ? 12.034 2.328 1.897 1.00 92.56 211 ILE A O 1
ATOM 1654 N N . ASN A 1 212 ? 13.208 2.116 -0.016 1.00 94.94 212 ASN A N 1
ATOM 1655 C CA . ASN A 1 212 ? 14.083 1.025 0.434 1.00 94.94 212 ASN A CA 1
ATOM 1656 C C . ASN A 1 212 ? 14.874 1.351 1.705 1.00 94.94 212 ASN A C 1
ATOM 1658 O O . ASN A 1 212 ? 15.144 0.469 2.517 1.00 94.94 212 ASN A O 1
ATOM 1662 N N . ASN A 1 213 ? 15.194 2.625 1.934 1.00 95.19 213 ASN A N 1
ATOM 1663 C CA . ASN A 1 213 ? 15.864 3.068 3.159 1.00 95.19 213 ASN A CA 1
ATOM 1664 C C . ASN A 1 213 ? 14.961 3.030 4.410 1.00 95.19 213 ASN A C 1
ATOM 1666 O O . ASN A 1 213 ? 15.390 3.412 5.501 1.00 95.19 213 ASN A O 1
ATOM 1670 N N . SER A 1 214 ? 13.703 2.594 4.292 1.00 95.38 214 SER A N 1
ATOM 1671 C CA . SER A 1 214 ? 12.737 2.563 5.385 1.00 95.38 214 SER A CA 1
ATOM 1672 C C . SER A 1 214 ? 12.012 1.222 5.448 1.00 95.38 214 SER A C 1
ATOM 1674 O O . SER A 1 214 ? 11.076 0.983 4.691 1.00 95.38 214 SER A O 1
ATOM 1676 N N . LYS A 1 215 ? 12.358 0.392 6.445 1.00 96.69 215 LYS A N 1
ATOM 1677 C CA . LYS A 1 215 ? 11.695 -0.908 6.667 1.00 96.69 215 LYS A CA 1
ATOM 1678 C C . LYS A 1 215 ? 10.175 -0.807 6.779 1.00 96.69 215 LYS A C 1
ATOM 1680 O O . LYS A 1 215 ? 9.474 -1.705 6.341 1.00 96.69 215 LYS A O 1
ATOM 1685 N N . PHE A 1 216 ? 9.651 0.281 7.341 1.00 96.94 216 PHE A N 1
ATOM 1686 C CA . PHE A 1 216 ? 8.206 0.505 7.399 1.00 96.94 216 PHE A CA 1
ATOM 1687 C C . PHE A 1 216 ? 7.576 0.605 6.005 1.00 96.94 216 PHE A C 1
ATOM 1689 O O . PHE A 1 216 ? 6.502 0.066 5.779 1.00 96.94 216 PHE A O 1
ATOM 1696 N N . LYS A 1 217 ? 8.244 1.275 5.062 1.00 96.25 217 LYS A N 1
ATOM 1697 C CA . LYS A 1 217 ? 7.720 1.489 3.708 1.00 96.25 217 LYS A CA 1
ATOM 1698 C C . LYS A 1 217 ? 7.892 0.250 2.838 1.00 96.25 217 LYS A C 1
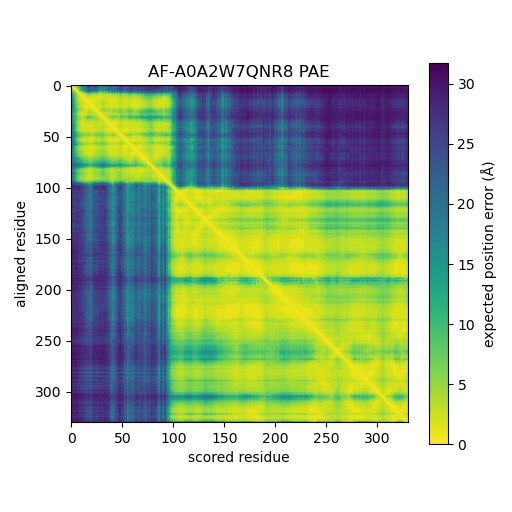ATOM 1700 O O . LYS A 1 217 ? 6.963 -0.098 2.121 1.00 96.25 217 LYS A O 1
ATOM 1705 N N . THR A 1 218 ? 9.014 -0.459 2.961 1.00 97.88 218 THR A N 1
ATOM 1706 C CA . THR A 1 218 ? 9.183 -1.756 2.288 1.00 97.88 218 THR A CA 1
ATOM 1707 C C . THR A 1 218 ? 8.221 -2.804 2.845 1.00 97.88 218 THR A C 1
ATOM 1709 O O . THR A 1 218 ? 7.640 -3.557 2.079 1.00 97.88 218 THR A O 1
ATOM 1712 N N . THR A 1 219 ? 7.900 -2.771 4.144 1.00 98.31 219 THR A N 1
ATOM 1713 C CA . THR A 1 219 ? 6.844 -3.633 4.713 1.00 98.31 219 THR A CA 1
ATOM 1714 C C . THR A 1 219 ? 5.465 -3.330 4.115 1.00 98.31 219 THR A C 1
ATOM 1716 O O . THR A 1 219 ? 4.679 -4.254 3.924 1.00 98.31 219 THR A O 1
ATOM 1719 N N . ALA A 1 220 ? 5.166 -2.071 3.772 1.00 97.94 220 ALA A N 1
ATOM 1720 C CA . ALA A 1 220 ? 3.930 -1.725 3.065 1.00 97.94 220 ALA A CA 1
ATOM 1721 C C . ALA A 1 220 ? 3.890 -2.325 1.653 1.00 97.94 220 ALA A C 1
ATOM 1723 O O . ALA A 1 220 ? 2.875 -2.893 1.260 1.00 97.94 220 ALA A O 1
ATOM 1724 N N . ASN A 1 221 ? 5.010 -2.271 0.928 1.00 98.12 221 ASN A N 1
ATOM 1725 C CA . ASN A 1 221 ? 5.155 -2.943 -0.365 1.00 98.12 221 ASN A CA 1
ATOM 1726 C C . ASN A 1 221 ? 4.951 -4.455 -0.215 1.00 98.12 221 ASN A C 1
ATOM 1728 O O . ASN A 1 221 ? 4.146 -5.038 -0.932 1.00 98.12 221 ASN A O 1
ATOM 1732 N N . ALA A 1 222 ? 5.618 -5.074 0.763 1.00 98.56 222 ALA A N 1
ATOM 1733 C CA . ALA A 1 222 ? 5.518 -6.504 1.043 1.00 98.56 222 ALA A CA 1
ATOM 1734 C C . ALA A 1 222 ? 4.082 -6.937 1.362 1.00 98.56 222 ALA A C 1
ATOM 1736 O O . ALA A 1 222 ? 3.643 -7.995 0.925 1.00 98.56 222 ALA A O 1
ATOM 1737 N N . ALA A 1 223 ? 3.337 -6.110 2.102 1.00 98.44 223 ALA A N 1
ATOM 1738 C CA . ALA A 1 223 ? 1.939 -6.362 2.431 1.00 98.44 223 ALA A CA 1
ATOM 1739 C C . ALA A 1 223 ? 1.061 -6.428 1.173 1.00 98.44 223 ALA A C 1
ATOM 1741 O O . ALA A 1 223 ? 0.261 -7.353 1.029 1.00 98.44 223 ALA A O 1
ATOM 1742 N N . VAL A 1 224 ? 1.246 -5.481 0.246 1.00 98.00 224 VAL A N 1
ATOM 1743 C CA . VAL A 1 224 ? 0.528 -5.454 -1.036 1.00 98.00 224 VAL A CA 1
ATOM 1744 C C . VAL A 1 224 ? 0.940 -6.633 -1.916 1.00 98.00 224 VAL A C 1
ATOM 1746 O O . VAL A 1 224 ? 0.069 -7.335 -2.419 1.00 98.00 224 VAL A O 1
ATOM 1749 N N . ILE A 1 225 ? 2.243 -6.919 -2.034 1.00 98.25 225 ILE A N 1
ATOM 1750 C CA . ILE A 1 225 ? 2.751 -8.086 -2.776 1.00 98.25 225 ILE A CA 1
ATOM 1751 C C . ILE A 1 225 ? 2.137 -9.378 -2.226 1.00 98.25 225 ILE A C 1
ATOM 1753 O O . ILE A 1 225 ? 1.617 -10.186 -2.992 1.00 98.25 225 ILE A O 1
ATOM 1757 N N . ASN A 1 226 ? 2.142 -9.572 -0.904 1.00 98.31 226 ASN A N 1
ATOM 1758 C CA . ASN A 1 226 ? 1.546 -10.742 -0.260 1.00 98.31 226 ASN A CA 1
ATOM 1759 C C . ASN A 1 226 ? 0.054 -10.866 -0.588 1.00 98.31 226 ASN A C 1
ATOM 1761 O O . ASN A 1 226 ? -0.401 -11.954 -0.922 1.00 98.31 226 ASN A O 1
ATOM 1765 N N . ALA A 1 227 ? -0.704 -9.772 -0.515 1.00 96.81 227 ALA A N 1
ATOM 1766 C CA . ALA A 1 227 ? -2.132 -9.799 -0.816 1.00 96.81 227 ALA A CA 1
ATOM 1767 C C . ALA A 1 227 ? -2.408 -10.137 -2.296 1.00 96.81 227 ALA A C 1
ATOM 1769 O O . ALA A 1 227 ? -3.260 -10.977 -2.580 1.00 96.81 227 ALA A O 1
ATOM 1770 N N . LEU A 1 228 ? -1.651 -9.549 -3.229 1.00 96.06 228 LEU A N 1
ATOM 1771 C CA . LEU A 1 228 ? -1.802 -9.778 -4.673 1.00 96.06 228 LEU A CA 1
ATOM 1772 C C . LEU A 1 228 ? -1.368 -11.183 -5.110 1.00 96.06 228 LEU A C 1
ATOM 1774 O O . LEU A 1 228 ? -1.922 -11.742 -6.052 1.00 96.06 228 LEU A O 1
ATOM 1778 N N . THR A 1 229 ? -0.399 -11.776 -4.413 1.00 95.75 229 THR A N 1
ATOM 1779 C CA . THR A 1 229 ? 0.135 -13.114 -4.727 1.00 95.75 229 THR A CA 1
ATOM 1780 C C . THR A 1 229 ? -0.580 -14.253 -3.995 1.00 95.75 229 THR A C 1
ATOM 1782 O O . THR A 1 229 ? -0.169 -15.408 -4.102 1.00 95.75 229 THR A O 1
ATOM 1785 N N . GLY A 1 230 ? -1.660 -13.960 -3.262 1.00 94.00 230 GLY A N 1
ATOM 1786 C CA . GLY A 1 230 ? -2.420 -14.969 -2.515 1.00 94.00 230 GLY A CA 1
ATOM 1787 C C . GLY A 1 230 ? -1.671 -15.527 -1.301 1.00 94.00 230 GLY A C 1
ATOM 1788 O O . GLY A 1 230 ? -1.851 -16.690 -0.936 1.00 94.00 230 GLY A O 1
ATOM 1789 N N . GLY A 1 231 ? -0.809 -14.710 -0.696 1.00 95.25 231 GLY A N 1
ATOM 1790 C CA . GLY A 1 231 ? -0.112 -15.014 0.545 1.00 95.25 231 GLY A CA 1
ATOM 1791 C C . GLY A 1 231 ? -1.045 -15.081 1.758 1.00 95.25 231 GLY A C 1
ATOM 1792 O O . GLY A 1 231 ? -2.266 -15.188 1.653 1.00 95.25 231 GLY A O 1
ATOM 1793 N N . VAL A 1 232 ? -0.465 -15.045 2.958 1.00 96.19 232 VAL A N 1
ATOM 1794 C CA . VAL A 1 232 ? -1.244 -15.227 4.192 1.00 96.19 232 VAL A CA 1
ATOM 1795 C C . VAL A 1 232 ? -2.153 -14.019 4.428 1.00 96.19 232 VAL A C 1
ATOM 1797 O O . VAL A 1 232 ? -1.669 -12.893 4.544 1.00 96.19 232 VAL A O 1
ATOM 1800 N N . ASP A 1 233 ? -3.458 -14.265 4.560 1.00 96.69 233 ASP A N 1
ATOM 1801 C CA . ASP A 1 233 ? -4.436 -13.266 4.993 1.00 96.69 233 ASP A CA 1
ATOM 1802 C C . ASP A 1 233 ? -4.475 -13.188 6.527 1.00 96.69 233 ASP A C 1
ATOM 1804 O O . ASP A 1 233 ? -5.151 -13.967 7.205 1.00 96.69 233 ASP A O 1
ATOM 1808 N N . TYR A 1 234 ? -3.752 -12.216 7.079 1.00 97.44 234 TYR A N 1
ATOM 1809 C CA . TYR A 1 234 ? -3.728 -11.958 8.520 1.00 97.44 234 TYR A CA 1
ATOM 1810 C C . TYR A 1 234 ? -5.013 -11.301 9.043 1.00 97.44 234 TYR A C 1
ATOM 1812 O O . TYR A 1 234 ? -5.215 -11.249 10.252 1.00 97.44 234 TYR A O 1
ATOM 1820 N N . SER A 1 235 ? -5.909 -10.834 8.170 1.00 96.94 235 SER A N 1
ATOM 1821 C CA . SER A 1 235 ? -7.220 -10.323 8.579 1.00 96.94 235 SER A CA 1
ATOM 1822 C C . SER A 1 235 ? -8.230 -11.444 8.862 1.00 96.94 235 SER A C 1
ATOM 1824 O O . SER A 1 235 ? -9.281 -11.188 9.442 1.00 96.94 235 SER A O 1
ATOM 1826 N N . PHE A 1 236 ? -7.923 -12.689 8.472 1.00 96.00 236 PHE A N 1
ATOM 1827 C CA . PHE A 1 236 ? -8.807 -13.857 8.584 1.00 96.00 236 PHE A CA 1
ATOM 1828 C C . PHE A 1 236 ? -10.178 -13.661 7.910 1.00 96.00 236 PHE A C 1
ATOM 1830 O O . PHE A 1 236 ? -11.233 -14.017 8.454 1.00 96.00 236 PHE A O 1
ATOM 1837 N N . GLY A 1 237 ? -10.168 -13.120 6.692 1.00 93.94 237 GLY A N 1
ATOM 1838 C CA . GLY A 1 237 ? -11.354 -12.884 5.877 1.00 93.94 237 GLY A CA 1
ATOM 1839 C C . GLY A 1 237 ? -12.194 -11.707 6.360 1.00 93.94 237 GLY A C 1
ATOM 1840 O O . GLY A 1 237 ? -13.426 -11.750 6.246 1.00 93.94 237 GLY A O 1
ATOM 1841 N N . ALA A 1 238 ? -11.553 -10.693 6.942 1.00 95.19 238 ALA A N 1
ATOM 1842 C CA . ALA A 1 238 ? -12.204 -9.426 7.221 1.00 95.19 238 ALA A CA 1
ATOM 1843 C C . ALA A 1 238 ? -12.531 -8.699 5.912 1.00 95.19 238 ALA A C 1
ATOM 1845 O O . ALA A 1 238 ? -11.811 -8.795 4.926 1.00 95.19 238 ALA A O 1
ATOM 1846 N N . SER A 1 239 ? -13.617 -7.937 5.909 1.00 91.94 239 SER A N 1
ATOM 1847 C CA . SER A 1 239 ? -14.014 -7.089 4.779 1.00 91.94 239 SER A CA 1
ATOM 1848 C C . SER A 1 239 ? -13.954 -5.602 5.118 1.00 91.94 239 SER A C 1
ATOM 1850 O O . SER A 1 239 ? -14.225 -4.764 4.263 1.00 91.94 239 SER A O 1
ATOM 1852 N N . MET A 1 240 ? -13.678 -5.269 6.379 1.00 90.88 240 MET A N 1
ATOM 1853 C CA . MET A 1 240 ? -13.620 -3.915 6.923 1.00 90.88 240 MET A CA 1
ATOM 1854 C C . MET A 1 240 ? -12.600 -3.884 8.062 1.00 90.88 240 MET A C 1
ATOM 1856 O O . MET A 1 240 ? -12.314 -4.914 8.677 1.00 90.88 240 MET A O 1
ATOM 1860 N N . TRP A 1 241 ? -12.090 -2.703 8.374 1.00 92.56 241 TRP A N 1
ATOM 1861 C CA . TRP A 1 241 ? -11.245 -2.465 9.536 1.00 92.56 241 TRP A CA 1
ATOM 1862 C C . TRP A 1 241 ? -11.560 -1.082 10.109 1.00 92.56 241 TRP A C 1
ATOM 1864 O O . TRP A 1 241 ? -12.126 -0.235 9.420 1.00 92.56 241 TRP A O 1
ATOM 1874 N N . ASP A 1 242 ? -11.220 -0.883 11.375 1.00 90.62 242 ASP A N 1
ATOM 1875 C CA . ASP A 1 242 ? -11.356 0.385 12.083 1.00 90.62 242 ASP A CA 1
ATOM 1876 C C . ASP A 1 242 ? -10.096 0.627 12.923 1.00 90.62 242 ASP A C 1
ATOM 1878 O O . ASP A 1 242 ? -9.563 -0.300 13.543 1.00 90.62 242 ASP A O 1
ATOM 1882 N N . GLY A 1 243 ? -9.604 1.864 12.937 1.00 89.94 243 GLY A N 1
ATOM 1883 C CA . GLY A 1 243 ? -8.438 2.244 13.721 1.00 89.94 243 GLY A CA 1
ATOM 1884 C C . GLY A 1 243 ? -8.789 2.571 15.173 1.00 89.94 243 GLY A C 1
ATOM 1885 O O . GLY A 1 243 ? -9.941 2.528 15.616 1.00 89.94 243 GLY A O 1
ATOM 1886 N N . GLN A 1 244 ? -7.772 2.936 15.952 1.00 89.94 244 GLN A N 1
ATOM 1887 C CA . GLN A 1 244 ? -7.915 3.213 17.387 1.00 89.94 244 GLN A CA 1
ATOM 1888 C C . GLN A 1 244 ? -8.889 4.355 17.695 1.00 89.94 244 GLN A C 1
ATOM 1890 O O . GLN A 1 244 ? -9.450 4.408 18.787 1.00 89.94 244 GLN A O 1
ATOM 1895 N N . GLU A 1 245 ? -9.072 5.283 16.754 1.00 88.12 245 GLU A N 1
ATOM 1896 C CA . GLU A 1 245 ? -9.992 6.411 16.852 1.00 88.12 245 GLU A CA 1
ATOM 1897 C C . GLU A 1 245 ? -11.436 5.952 17.033 1.00 88.12 245 GLU A C 1
ATOM 1899 O O . GLU A 1 245 ? -12.217 6.659 17.650 1.00 88.12 245 GLU A O 1
ATOM 1904 N N . GLN A 1 246 ? -11.786 4.749 16.587 1.00 88.81 246 GLN A N 1
ATOM 1905 C CA . GLN A 1 246 ? -13.100 4.154 16.831 1.00 88.81 246 GLN A CA 1
ATOM 1906 C C . GLN A 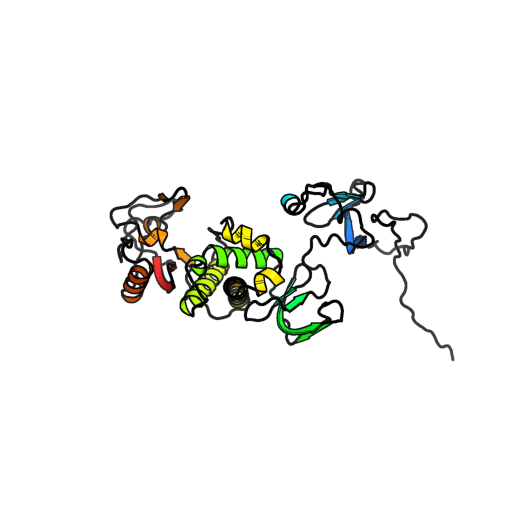1 246 ? -13.218 3.634 18.268 1.00 88.81 246 GLN A C 1
ATOM 1908 O O . GLN A 1 246 ? -14.271 3.738 18.901 1.00 88.81 246 GLN A O 1
ATOM 1913 N N . GLY A 1 247 ? -12.108 3.142 18.823 1.00 91.44 247 GLY A N 1
ATOM 1914 C CA . GLY A 1 247 ? -12.016 2.589 20.173 1.00 91.44 247 GLY A CA 1
ATOM 1915 C C . GLY A 1 247 ? -12.242 3.606 21.297 1.00 91.44 247 GLY A C 1
ATOM 1916 O O . GLY A 1 247 ? -12.496 3.207 22.433 1.00 91.44 247 GLY A O 1
ATOM 1917 N N . ILE A 1 248 ? -12.176 4.912 21.012 1.00 92.12 248 ILE A N 1
ATOM 1918 C CA . ILE A 1 248 ? -12.309 5.974 22.027 1.00 92.12 248 ILE A CA 1
ATOM 1919 C C . ILE A 1 248 ? -13.760 6.398 22.291 1.00 92.12 248 ILE A C 1
ATOM 1921 O O . ILE A 1 248 ? -14.008 7.193 23.200 1.00 92.12 248 ILE A O 1
ATOM 1925 N N . PHE A 1 249 ? -14.727 5.910 21.507 1.00 91.88 249 PHE A N 1
ATOM 1926 C CA . PHE A 1 249 ? -16.121 6.328 21.642 1.00 91.88 249 PHE A CA 1
ATOM 1927 C C . PHE A 1 249 ? -16.920 5.386 22.552 1.00 91.88 249 PHE A C 1
ATOM 1929 O O . PHE A 1 249 ? -16.913 4.173 22.344 1.00 91.88 249 PHE A O 1
ATOM 1936 N N . PRO A 1 250 ? -17.645 5.919 23.555 1.00 91.06 250 PRO A N 1
ATOM 1937 C CA . PRO A 1 250 ? -18.394 5.104 24.501 1.00 91.06 250 PRO A CA 1
ATOM 1938 C C . PRO A 1 250 ? -19.666 4.519 23.883 1.00 91.06 250 PRO A C 1
ATOM 1940 O O . PRO A 1 250 ? -20.204 5.023 22.896 1.00 91.06 250 PRO A O 1
ATOM 1943 N N . ALA A 1 251 ? -20.234 3.511 24.547 1.00 88.00 251 ALA A N 1
ATOM 1944 C CA . ALA A 1 251 ? -21.491 2.881 24.139 1.00 88.00 251 ALA A CA 1
ATOM 1945 C C . ALA A 1 251 ? -22.661 3.871 23.999 1.00 88.00 251 ALA A C 1
ATOM 1947 O O . ALA A 1 251 ? -23.544 3.661 23.168 1.00 88.00 251 ALA A O 1
ATOM 1948 N N . SER A 1 252 ? -22.661 4.948 24.788 1.00 89.69 252 SER A N 1
ATOM 1949 C CA . SER A 1 252 ? -23.678 6.002 24.755 1.00 89.69 252 SER A CA 1
ATOM 1950 C C . SER A 1 252 ? -23.621 6.872 23.498 1.00 89.69 252 SER A C 1
ATOM 1952 O O . SER A 1 252 ? -24.626 7.498 23.163 1.00 89.69 252 SER A O 1
ATOM 1954 N N . ASN A 1 253 ? -22.489 6.907 22.786 1.00 90.00 253 ASN A N 1
ATOM 1955 C CA . ASN A 1 253 ? -22.373 7.658 21.546 1.00 90.00 253 ASN A CA 1
ATOM 1956 C C . ASN A 1 253 ? -23.070 6.900 20.408 1.00 90.00 253 ASN A C 1
ATOM 1958 O O . ASN A 1 253 ? -22.589 5.862 19.957 1.00 90.00 253 ASN A O 1
ATOM 1962 N N . ASN A 1 254 ? -24.202 7.427 19.945 1.00 89.06 254 ASN A N 1
ATOM 1963 C CA . ASN A 1 254 ? -24.977 6.881 18.828 1.00 89.06 254 ASN A CA 1
ATOM 1964 C C . ASN A 1 254 ? -24.873 7.733 17.559 1.00 89.06 254 ASN A C 1
ATOM 1966 O O . ASN A 1 254 ? -25.634 7.514 16.613 1.00 89.06 254 ASN A O 1
ATOM 1970 N N . ASP A 1 255 ? -23.951 8.694 17.532 1.00 87.44 255 ASP A N 1
ATOM 1971 C CA . ASP A 1 255 ? -23.699 9.492 16.345 1.00 87.44 255 ASP A CA 1
ATOM 1972 C C . ASP A 1 255 ? -23.151 8.592 15.238 1.00 87.44 255 ASP A C 1
ATOM 1974 O O . ASP A 1 255 ? -22.364 7.675 15.467 1.00 87.44 255 ASP A O 1
ATOM 1978 N N . ARG A 1 256 ? -23.603 8.826 14.008 1.00 83.50 256 ARG A N 1
ATOM 1979 C CA . ARG A 1 256 ? -23.117 8.072 12.841 1.00 83.50 256 ARG A CA 1
ATOM 1980 C C . ARG A 1 256 ? -21.764 8.572 12.371 1.00 83.50 256 ARG A C 1
ATOM 1982 O O . ARG A 1 256 ? -20.975 7.805 11.843 1.00 83.50 256 ARG A O 1
ATOM 1989 N N . SER A 1 257 ? -21.507 9.854 12.571 1.00 85.44 257 SER A N 1
ATOM 1990 C CA . SER A 1 257 ? -20.254 10.491 12.220 1.00 85.44 257 SER A CA 1
ATOM 1991 C C . SER A 1 257 ? -19.898 11.517 13.273 1.00 85.44 257 SER A C 1
ATOM 1993 O O . SER A 1 257 ? -20.779 12.224 13.766 1.00 85.44 257 SER A O 1
ATOM 1995 N N . VAL A 1 258 ? -18.616 11.631 13.577 1.00 86.31 258 VAL A N 1
ATOM 1996 C CA . VAL A 1 258 ? -18.107 12.532 14.608 1.00 86.31 258 VAL A CA 1
ATOM 1997 C C . VAL A 1 258 ? -16.897 13.290 14.091 1.00 86.31 258 VAL A C 1
ATOM 1999 O O . VAL A 1 258 ? -16.093 12.766 13.322 1.00 86.31 258 VAL A O 1
ATOM 2002 N N . LEU A 1 259 ? -16.765 14.540 14.531 1.00 85.31 259 LEU A N 1
ATOM 2003 C CA . LEU A 1 259 ? -15.543 15.309 14.340 1.00 85.31 259 LEU A CA 1
ATOM 2004 C C . LEU A 1 259 ? -14.601 15.025 15.507 1.00 85.31 259 LEU A C 1
ATOM 2006 O O . LEU A 1 259 ? -14.927 15.315 16.658 1.00 85.31 259 LEU A O 1
ATOM 2010 N N . HIS A 1 260 ? -13.422 14.491 15.207 1.00 81.44 260 HIS A N 1
ATOM 2011 C CA . HIS A 1 260 ? -12.366 14.262 16.186 1.00 81.44 260 HIS A CA 1
ATOM 2012 C C . HIS A 1 260 ? -11.049 14.826 15.653 1.00 81.44 260 HIS A C 1
ATOM 2014 O O . HIS A 1 260 ? -10.653 14.541 14.528 1.00 81.44 260 HIS A O 1
ATOM 2020 N N . ASN A 1 261 ? -10.392 15.694 16.428 1.00 82.25 261 ASN A N 1
ATOM 2021 C CA . ASN A 1 261 ? -9.146 16.375 16.039 1.00 82.25 261 ASN A CA 1
ATOM 2022 C C . ASN A 1 261 ? -9.179 17.022 14.637 1.00 82.25 261 ASN A C 1
ATOM 2024 O O . ASN A 1 261 ? -8.199 16.990 13.898 1.00 82.25 261 ASN A O 1
ATOM 2028 N N . GLY A 1 262 ? -10.319 17.616 14.265 1.00 79.44 262 GLY A N 1
ATOM 2029 C CA . GLY A 1 262 ? -10.489 18.299 12.978 1.00 79.44 262 GLY A CA 1
ATOM 2030 C C . GLY A 1 262 ? -10.712 17.374 11.776 1.00 79.44 262 GLY A C 1
ATOM 2031 O O . GLY A 1 262 ? -10.753 17.860 10.650 1.00 79.44 262 GLY A O 1
ATOM 2032 N N . GLN A 1 263 ? -10.885 16.069 11.996 1.00 77.75 263 GLN A N 1
ATOM 2033 C CA . GLN A 1 263 ? -11.206 15.087 10.961 1.00 77.75 263 GLN A CA 1
ATOM 2034 C C . GLN A 1 263 ? -12.600 14.498 11.201 1.00 77.75 263 GLN A C 1
ATOM 2036 O O . GLN A 1 263 ? -13.000 14.267 12.343 1.00 77.75 263 GLN A O 1
ATOM 2041 N N . SER A 1 264 ? -13.359 14.302 10.121 1.00 81.50 264 SER A N 1
ATOM 2042 C CA . SER A 1 264 ? -14.674 13.657 10.167 1.00 81.50 264 SER A CA 1
ATOM 2043 C C . SER A 1 264 ? -14.499 12.152 10.032 1.00 81.50 264 SER A C 1
ATOM 2045 O O . SER A 1 264 ? -13.934 11.694 9.042 1.00 81.50 264 SER A O 1
ATOM 2047 N N . PHE A 1 265 ? -15.028 11.403 10.993 1.00 78.56 265 PHE A N 1
ATOM 2048 C CA . PHE A 1 265 ? -14.994 9.945 11.012 1.00 78.56 265 PHE A CA 1
ATOM 2049 C C . PHE A 1 265 ? -16.407 9.390 10.953 1.00 78.56 265 PHE A C 1
ATOM 2051 O O . PHE A 1 265 ? -17.286 9.881 11.662 1.00 78.56 265 PHE A O 1
ATOM 2058 N N . GLU A 1 266 ? -16.626 8.365 10.134 1.00 82.44 266 GLU A N 1
ATOM 2059 C CA . GLU A 1 266 ? -17.847 7.565 10.177 1.00 82.44 266 GLU A CA 1
ATOM 2060 C C . GLU A 1 266 ? -17.680 6.452 11.212 1.00 82.44 266 GLU A C 1
ATOM 2062 O O . GLU A 1 266 ? -16.737 5.671 11.149 1.00 82.44 266 GLU A O 1
ATOM 2067 N N . LEU A 1 267 ? -18.589 6.366 12.179 1.00 84.38 267 LEU A N 1
ATOM 2068 C CA . LEU A 1 267 ? -18.589 5.320 13.196 1.00 84.38 267 LEU A CA 1
ATOM 2069 C C . LEU A 1 267 ? -19.268 4.068 12.626 1.00 84.38 267 LEU A C 1
ATOM 2071 O O . LEU A 1 267 ? -20.423 3.779 12.949 1.00 84.38 267 LEU A O 1
ATOM 2075 N N . HIS A 1 268 ? -18.561 3.317 11.770 1.00 77.56 268 HIS A N 1
ATOM 2076 C CA . HIS A 1 268 ? -19.072 2.101 11.113 1.00 77.56 268 HIS A CA 1
ATOM 2077 C C . HIS A 1 268 ? -19.694 1.120 12.107 1.00 77.56 268 HIS A C 1
ATOM 2079 O O . HIS A 1 268 ? -20.748 0.524 11.856 1.00 77.56 268 HIS A O 1
ATOM 2085 N N . MET A 1 269 ? -19.069 1.022 13.279 1.00 81.50 269 MET A N 1
ATOM 2086 C CA . MET A 1 269 ? -19.526 0.198 14.380 1.00 81.50 269 MET A CA 1
ATOM 2087 C C . MET A 1 269 ? -20.959 0.585 14.810 1.00 81.50 269 MET A C 1
ATOM 2089 O O . MET A 1 269 ? -21.811 -0.285 14.991 1.00 81.50 269 MET A O 1
ATOM 2093 N N . ASN A 1 270 ? -21.295 1.880 14.882 1.00 85.44 270 ASN A N 1
ATOM 2094 C CA . ASN A 1 270 ? -22.663 2.323 15.173 1.00 85.44 270 ASN A CA 1
ATOM 2095 C C . ASN A 1 270 ? -23.634 1.948 14.043 1.00 85.44 270 ASN A C 1
ATOM 2097 O O . ASN A 1 270 ? -24.755 1.537 14.320 1.00 85.44 270 ASN A O 1
ATOM 2101 N N . THR A 1 271 ? -23.227 2.035 12.779 1.00 85.62 271 THR A N 1
ATOM 2102 C CA . THR A 1 271 ? -24.099 1.739 11.629 1.00 85.62 271 THR A CA 1
ATOM 2103 C C . THR A 1 271 ? -24.470 0.252 11.507 1.00 85.62 271 THR A C 1
ATOM 2105 O O . THR A 1 271 ? -25.600 -0.085 11.133 1.00 85.62 271 THR A O 1
ATOM 2108 N N . MET A 1 272 ? -23.538 -0.649 11.820 1.00 89.12 272 MET A N 1
ATOM 2109 C CA . MET A 1 272 ? -23.694 -2.094 11.586 1.00 89.12 272 MET A CA 1
ATOM 2110 C C . MET A 1 272 ? -23.920 -2.909 12.865 1.00 89.12 272 MET A C 1
ATOM 2112 O O . MET A 1 272 ? -24.455 -4.021 12.802 1.00 89.12 272 MET A O 1
ATOM 2116 N N . GLY A 1 273 ? -23.539 -2.363 14.022 1.00 92.31 273 GLY A N 1
ATOM 2117 C CA . GLY A 1 273 ? -23.456 -3.098 15.278 1.00 92.31 273 GLY A CA 1
ATOM 2118 C C . GLY A 1 273 ? -22.352 -4.157 15.244 1.00 92.31 273 GLY A C 1
ATOM 2119 O O . GLY A 1 273 ? -21.999 -4.679 14.185 1.00 92.31 273 GLY A O 1
ATOM 2120 N N . TRP A 1 274 ? -21.810 -4.515 16.403 1.00 94.44 274 TRP A N 1
ATOM 2121 C CA . TRP A 1 274 ? -20.643 -5.382 16.494 1.00 94.44 274 TRP A CA 1
ATOM 2122 C C . TRP A 1 274 ? -20.634 -6.307 17.705 1.00 94.44 274 TRP A C 1
ATOM 2124 O O . TRP A 1 274 ? -21.289 -6.063 18.721 1.00 94.44 274 TRP A O 1
ATOM 2134 N N . ASN A 1 275 ? -19.815 -7.349 17.590 1.00 95.62 275 ASN A N 1
ATOM 2135 C CA . ASN A 1 275 ? -19.450 -8.257 18.664 1.00 95.62 275 ASN A CA 1
ATOM 2136 C C . ASN A 1 275 ? -17.942 -8.559 18.602 1.00 95.62 275 ASN A C 1
ATOM 2138 O O . ASN A 1 275 ? -17.466 -9.159 17.632 1.00 95.62 275 ASN A O 1
ATOM 2142 N N . ILE A 1 276 ? -17.198 -8.139 19.629 1.00 96.75 276 ILE A N 1
ATOM 2143 C CA . ILE A 1 276 ? -15.756 -8.376 19.758 1.00 96.75 276 ILE A CA 1
ATOM 2144 C C . ILE A 1 276 ? -15.522 -9.585 20.676 1.00 96.75 276 ILE A C 1
ATOM 2146 O O . ILE A 1 276 ? -16.065 -9.642 21.779 1.00 96.75 276 ILE A O 1
ATOM 2150 N N . SER A 1 277 ? -14.698 -10.548 20.246 1.00 97.62 277 SER A N 1
ATOM 2151 C CA . SER A 1 277 ? -14.275 -11.661 21.114 1.00 97.62 277 SER A CA 1
ATOM 2152 C C . SER A 1 277 ? -13.509 -11.163 22.348 1.00 97.62 277 SER A C 1
ATOM 2154 O O . SER A 1 277 ? -12.853 -10.127 22.284 1.00 97.62 277 SER A O 1
ATOM 2156 N N . ASP A 1 278 ? -13.543 -11.912 23.453 1.00 98.06 278 ASP A N 1
ATOM 2157 C CA . ASP A 1 278 ? -12.868 -11.516 24.704 1.00 98.06 278 ASP A CA 1
ATOM 2158 C C . ASP A 1 278 ? -11.381 -11.211 24.482 1.00 98.06 278 ASP A C 1
ATOM 2160 O O . ASP A 1 278 ? -10.882 -10.166 24.895 1.00 98.06 278 ASP A O 1
ATOM 2164 N N . SER A 1 279 ? -10.686 -12.082 23.741 1.00 97.81 279 SER A N 1
ATOM 2165 C CA . SER A 1 279 ? -9.272 -11.882 23.420 1.00 97.81 279 SER A CA 1
ATOM 2166 C C . SER A 1 279 ? -9.046 -10.610 22.606 1.00 97.81 279 SER A C 1
ATOM 2168 O O . SER A 1 279 ? -8.145 -9.844 22.926 1.00 97.81 279 SER A O 1
ATOM 2170 N N . HIS A 1 280 ? -9.847 -10.365 21.565 1.00 97.94 280 HIS A N 1
ATOM 2171 C CA . HIS A 1 280 ? -9.689 -9.178 20.720 1.00 97.94 280 HIS A CA 1
ATOM 2172 C C . HIS A 1 280 ? -10.014 -7.894 21.488 1.00 97.94 280 HIS A C 1
ATOM 2174 O O . HIS A 1 280 ? -9.358 -6.876 21.287 1.00 97.94 280 HIS A O 1
ATOM 2180 N N . PHE A 1 281 ? -10.998 -7.940 22.386 1.00 97.50 281 PHE A N 1
ATOM 2181 C CA . PHE A 1 281 ? -11.387 -6.798 23.200 1.00 97.50 281 PHE A CA 1
ATOM 2182 C C . PHE A 1 281 ? -10.266 -6.384 24.149 1.00 97.50 281 PHE A C 1
ATOM 2184 O O . PHE A 1 281 ? -9.881 -5.215 24.165 1.00 97.50 281 PHE A O 1
ATOM 2191 N N . GLU A 1 282 ? -9.698 -7.342 24.885 1.00 97.75 282 GLU A N 1
ATOM 2192 C CA . GLU A 1 282 ? -8.588 -7.066 25.796 1.00 97.75 282 GLU A CA 1
ATOM 2193 C C . GLU A 1 282 ? -7.331 -6.613 25.041 1.00 97.75 282 GLU A C 1
ATOM 2195 O O . GLU A 1 282 ? -6.682 -5.658 25.469 1.00 97.75 282 GLU A O 1
ATOM 2200 N N . THR A 1 283 ? -7.022 -7.209 23.882 1.00 96.88 283 THR A N 1
ATOM 2201 C CA . THR A 1 283 ? -5.908 -6.758 23.031 1.00 96.88 283 THR A CA 1
ATOM 2202 C C . THR A 1 283 ? -6.113 -5.324 22.543 1.00 96.88 283 THR A C 1
ATOM 2204 O O . THR A 1 283 ? -5.220 -4.492 22.702 1.00 96.88 283 THR A O 1
ATOM 2207 N N . TRP A 1 284 ? -7.284 -4.992 21.991 1.00 95.88 284 TRP A N 1
ATOM 2208 C CA . TRP A 1 284 ? -7.529 -3.654 21.444 1.00 95.88 284 TRP A CA 1
ATOM 2209 C C . TRP A 1 284 ? -7.514 -2.595 22.545 1.00 95.88 284 TRP A C 1
ATOM 2211 O O . TRP A 1 284 ? -6.856 -1.564 22.417 1.00 95.88 284 TRP A O 1
ATOM 2221 N N . LYS A 1 285 ? -8.150 -2.894 23.681 1.00 96.50 285 LYS A N 1
ATOM 2222 C CA . LYS A 1 285 ? -8.129 -2.045 24.871 1.00 96.50 285 LYS A CA 1
ATOM 2223 C C . LYS A 1 285 ? -6.712 -1.801 25.383 1.00 96.50 285 LYS A C 1
ATOM 2225 O O . LYS A 1 285 ? -6.378 -0.661 25.697 1.00 96.50 285 LYS A O 1
ATOM 2230 N N . ALA A 1 286 ? -5.877 -2.838 25.455 1.00 95.94 286 ALA A N 1
ATOM 2231 C CA . ALA A 1 286 ? -4.484 -2.697 25.867 1.00 95.94 286 ALA A CA 1
ATOM 2232 C C . ALA A 1 286 ? -3.686 -1.813 24.896 1.00 95.94 286 ALA A C 1
ATOM 2234 O O . ALA A 1 286 ? -2.929 -0.952 25.343 1.00 95.94 286 ALA A O 1
ATOM 2235 N N . ASN A 1 287 ? -3.900 -1.976 23.587 1.00 93.31 287 ASN A N 1
ATOM 2236 C CA . ASN A 1 287 ? -3.181 -1.231 22.555 1.00 93.31 287 ASN A CA 1
ATOM 2237 C C . ASN A 1 287 ? -3.598 0.250 22.479 1.00 93.31 287 ASN A C 1
ATOM 2239 O O . ASN A 1 287 ? -2.746 1.117 22.295 1.00 93.31 287 ASN A O 1
ATOM 2243 N N . VAL A 1 288 ? -4.890 0.559 22.648 1.00 93.06 288 VAL A N 1
ATOM 2244 C CA . VAL A 1 288 ? -5.398 1.946 22.691 1.00 93.06 288 VAL A CA 1
ATOM 2245 C C . VAL A 1 288 ? -5.085 2.622 24.032 1.00 93.06 288 VAL A C 1
ATOM 2247 O O . VAL A 1 288 ? -4.848 3.831 24.092 1.00 93.06 288 VAL A O 1
ATOM 2250 N N . GLY A 1 289 ? -5.061 1.854 25.121 1.00 95.06 289 GLY A N 1
ATOM 2251 C CA . GLY A 1 289 ? -4.717 2.332 26.454 1.00 95.06 289 GLY A CA 1
ATOM 2252 C C . GLY A 1 289 ? -5.862 3.065 27.156 1.00 95.06 289 GLY A C 1
ATOM 2253 O O . GLY A 1 289 ? -7.037 2.730 27.014 1.00 95.06 289 GLY A O 1
ATOM 2254 N N . SER A 1 290 ? -5.526 4.077 27.959 1.00 94.81 290 SER A N 1
ATOM 2255 C CA . SER A 1 290 ? -6.474 4.745 28.869 1.00 94.81 290 SER A CA 1
ATOM 2256 C C . SER A 1 290 ? -7.628 5.475 28.174 1.00 94.81 290 SER A C 1
ATOM 2258 O O . SER A 1 290 ? -8.647 5.736 28.810 1.00 94.81 290 SER A O 1
ATOM 2260 N N . ALA A 1 291 ? -7.486 5.792 26.886 1.00 94.25 291 ALA A N 1
ATOM 2261 C CA . ALA A 1 291 ? -8.525 6.432 26.085 1.00 94.25 291 ALA A CA 1
ATOM 2262 C C . ALA A 1 291 ? -9.596 5.453 25.576 1.00 94.25 291 ALA A C 1
ATOM 2264 O O . ALA A 1 291 ? -10.589 5.898 25.009 1.00 94.25 291 ALA A O 1
ATOM 2265 N N . PHE A 1 292 ? -9.417 4.140 25.751 1.00 96.12 292 PHE A N 1
ATOM 2266 C CA . PHE A 1 292 ? -10.356 3.146 25.245 1.00 96.12 292 PHE A CA 1
ATOM 2267 C C . PHE A 1 292 ? -11.701 3.209 25.982 1.00 96.12 292 PHE A C 1
ATOM 2269 O O . PHE A 1 292 ? -11.748 3.145 27.212 1.00 96.12 292 PHE A O 1
ATOM 2276 N N . GLN A 1 293 ? -12.795 3.329 25.232 1.00 95.38 293 GLN A N 1
ATOM 2277 C CA . GLN A 1 293 ? -14.167 3.439 25.746 1.00 95.38 293 GLN A CA 1
ATOM 2278 C C . GLN A 1 293 ? -15.172 2.564 24.982 1.00 95.38 293 GLN A C 1
ATOM 2280 O O . GLN A 1 293 ? -16.316 2.432 25.429 1.00 95.38 293 GLN A O 1
ATOM 2285 N N . ALA A 1 294 ? -14.783 1.981 23.842 1.00 94.06 294 ALA A N 1
ATOM 2286 C CA . ALA A 1 294 ? -15.686 1.184 23.025 1.00 94.06 294 ALA A CA 1
ATOM 2287 C C . ALA A 1 294 ? -16.236 -0.016 23.818 1.00 94.06 294 ALA A C 1
ATOM 2289 O O . ALA A 1 294 ? -15.473 -0.725 24.478 1.00 94.06 294 ALA A O 1
ATOM 2290 N N . PRO A 1 295 ? -17.556 -0.272 23.785 1.00 94.50 295 PRO A N 1
ATOM 2291 C CA . PRO A 1 295 ? -18.109 -1.474 24.392 1.00 94.50 295 PRO A CA 1
ATOM 2292 C C . PRO A 1 295 ? -17.687 -2.718 23.610 1.00 94.50 295 PRO A C 1
ATOM 2294 O O . PRO A 1 295 ? -17.523 -2.684 22.392 1.00 94.50 295 PRO A O 1
ATOM 2297 N N . GLN A 1 296 ? -17.585 -3.851 24.301 1.00 96.12 296 GLN A N 1
ATOM 2298 C CA . GLN A 1 296 ? -17.270 -5.127 23.657 1.00 96.12 296 GLN A CA 1
ATOM 2299 C C . GLN A 1 296 ? -18.353 -5.566 22.660 1.00 96.12 296 GLN A C 1
ATOM 2301 O O . GLN A 1 296 ? -18.063 -6.134 21.606 1.00 96.12 296 GLN A O 1
ATOM 2306 N N . GLN A 1 297 ? -19.609 -5.276 22.991 1.00 95.12 297 GLN A N 1
ATOM 2307 C CA . GLN A 1 297 ? -20.775 -5.569 22.170 1.00 95.12 297 GLN A CA 1
ATOM 2308 C C . GLN A 1 297 ? -21.646 -4.329 22.068 1.00 95.12 297 GLN A C 1
ATOM 2310 O O . GLN A 1 297 ? -21.905 -3.657 23.071 1.00 95.12 297 GLN A O 1
ATOM 2315 N N . LYS A 1 298 ? -22.144 -4.050 20.866 1.00 93.38 298 LYS A N 1
ATOM 2316 C CA . LYS A 1 298 ? -23.127 -2.991 20.654 1.00 93.38 298 LYS A CA 1
ATOM 2317 C C . LYS A 1 298 ? -23.987 -3.303 19.444 1.00 93.38 298 LYS A C 1
ATOM 2319 O O . LYS A 1 298 ? -23.485 -3.473 18.341 1.00 93.38 298 LYS A O 1
ATOM 2324 N N . ALA A 1 299 ? -25.297 -3.333 19.644 1.00 93.62 299 ALA A N 1
ATOM 2325 C CA . ALA A 1 299 ? -26.246 -3.413 18.544 1.00 93.62 299 ALA A CA 1
ATOM 2326 C C . ALA A 1 299 ? -26.346 -2.070 17.803 1.00 93.62 299 ALA A C 1
ATOM 2328 O O . ALA A 1 299 ? -26.248 -1.008 18.425 1.00 93.62 299 ALA A O 1
ATOM 2329 N N . ALA A 1 300 ? -26.604 -2.107 16.494 1.00 93.25 300 ALA A N 1
ATOM 2330 C CA . ALA A 1 300 ? -26.859 -0.893 15.725 1.00 93.25 300 ALA A CA 1
ATOM 2331 C C . ALA A 1 300 ? -28.088 -0.145 16.295 1.00 93.25 300 ALA A C 1
ATOM 2333 O O . ALA A 1 300 ? -29.151 -0.755 16.481 1.00 93.25 300 ALA A O 1
ATOM 2334 N N . PRO A 1 301 ? -27.995 1.171 16.567 1.00 91.50 301 PRO A N 1
ATOM 2335 C CA . PRO A 1 301 ? -29.052 1.930 17.225 1.00 91.50 301 PRO A CA 1
ATOM 2336 C C . PRO A 1 301 ? -30.221 2.249 16.279 1.00 91.50 301 PRO A C 1
ATOM 2338 O O . PRO A 1 301 ? -31.342 2.502 16.731 1.00 91.50 301 PRO A O 1
ATOM 2341 N N . ALA A 1 302 ? -29.986 2.225 14.964 1.00 90.69 302 ALA A N 1
ATOM 2342 C CA . ALA A 1 302 ? -30.969 2.543 13.936 1.00 90.69 302 ALA A CA 1
ATOM 2343 C C . ALA A 1 302 ? -30.708 1.767 12.634 1.00 90.69 302 ALA A C 1
ATOM 2345 O O . ALA A 1 302 ? -29.661 1.149 12.456 1.00 90.69 302 ALA A O 1
ATOM 2346 N N . ASN A 1 303 ? -31.675 1.820 11.718 1.00 89.62 303 ASN A N 1
ATOM 2347 C CA . ASN A 1 303 ? -31.491 1.387 10.332 1.00 89.62 303 ASN A CA 1
ATOM 2348 C C . ASN A 1 303 ? -30.682 2.439 9.558 1.00 89.62 303 ASN A C 1
ATOM 2350 O O . ASN A 1 303 ? -30.750 3.628 9.882 1.00 89.62 303 ASN A O 1
ATOM 2354 N N . PHE A 1 304 ? -29.955 2.023 8.519 1.00 81.69 304 PHE A N 1
ATOM 2355 C CA . PHE A 1 304 ? -29.103 2.916 7.733 1.00 81.69 304 PHE A CA 1
ATOM 2356 C C . PHE A 1 304 ? -29.247 2.663 6.236 1.00 81.69 304 PHE A C 1
ATOM 2358 O O . PHE A 1 304 ? -28.982 1.563 5.763 1.00 81.69 304 PHE A O 1
ATOM 2365 N N . GLY A 1 305 ? -29.659 3.682 5.477 1.00 81.38 305 GLY A N 1
ATOM 2366 C CA . GLY A 1 305 ? -29.966 3.515 4.056 1.00 81.38 305 GLY A CA 1
ATOM 2367 C C . GLY A 1 305 ? -30.962 2.370 3.846 1.00 81.38 305 GLY A C 1
ATOM 2368 O O . GLY A 1 305 ? -32.023 2.345 4.467 1.00 81.38 305 GLY A O 1
ATOM 2369 N N . ASN A 1 306 ? -30.581 1.392 3.024 1.00 81.12 306 ASN A N 1
ATOM 2370 C CA . ASN A 1 306 ? -31.377 0.185 2.773 1.00 81.12 306 ASN A CA 1
ATOM 2371 C C . ASN A 1 306 ? -31.135 -0.941 3.798 1.00 81.12 306 ASN A C 1
ATOM 2373 O O . ASN A 1 306 ? -31.789 -1.982 3.739 1.00 81.12 306 ASN A O 1
ATOM 2377 N N . TYR A 1 307 ? -30.217 -0.753 4.748 1.00 76.69 307 TYR A N 1
ATOM 2378 C CA . TYR A 1 307 ? -29.874 -1.754 5.750 1.00 76.69 307 TYR A CA 1
ATOM 2379 C C . TYR A 1 307 ? -30.828 -1.710 6.953 1.00 76.69 307 TYR A C 1
ATOM 2381 O O . TYR A 1 307 ? -30.869 -0.743 7.722 1.00 76.69 307 TYR A O 1
ATOM 2389 N N . GLN A 1 308 ? -31.570 -2.803 7.151 1.00 88.38 308 GLN A N 1
ATOM 2390 C CA . GLN A 1 308 ? -32.414 -3.043 8.328 1.00 88.38 308 GLN A CA 1
ATOM 2391 C C . GLN A 1 308 ? -31.559 -3.591 9.481 1.00 88.38 308 GLN A C 1
ATOM 2393 O O . GLN A 1 308 ? -31.563 -4.790 9.765 1.00 88.38 308 GLN A O 1
ATOM 2398 N N . ASN A 1 309 ? -30.753 -2.719 10.087 1.00 88.94 309 ASN A N 1
ATOM 2399 C CA . ASN A 1 309 ? -29.747 -3.101 11.081 1.00 88.94 309 ASN A CA 1
ATOM 2400 C C . ASN A 1 309 ? -30.183 -2.896 12.527 1.00 88.94 309 ASN A C 1
ATOM 2402 O O . ASN A 1 309 ? -29.533 -3.438 13.414 1.00 88.94 309 ASN A O 1
ATOM 2406 N N . LYS A 1 310 ? -31.243 -2.127 12.796 1.00 92.88 310 LYS A N 1
ATOM 2407 C CA . LYS A 1 310 ? -31.605 -1.740 14.163 1.00 92.88 310 LYS A CA 1
ATOM 2408 C C . LYS A 1 310 ? -31.724 -2.967 15.077 1.00 92.88 310 LYS A C 1
ATOM 2410 O O . LYS A 1 310 ? -32.534 -3.854 14.827 1.00 92.88 310 LYS A O 1
ATOM 2415 N N . GLY A 1 311 ? -30.942 -2.987 16.156 1.00 93.62 311 GLY A N 1
ATOM 2416 C CA . GLY A 1 311 ? -30.917 -4.083 17.129 1.00 93.62 311 GLY A CA 1
ATOM 2417 C C . GLY A 1 311 ? -30.033 -5.278 16.748 1.00 93.62 311 GLY A C 1
ATOM 2418 O O . GLY A 1 311 ? -29.899 -6.198 17.550 1.00 93.62 311 GLY A O 1
ATOM 2419 N N . LEU A 1 312 ? -29.404 -5.273 15.570 1.00 93.50 312 LEU A N 1
ATOM 2420 C CA . LEU A 1 312 ? -28.511 -6.335 15.108 1.00 93.50 312 LEU A CA 1
ATOM 2421 C C . LEU A 1 312 ? -27.041 -6.003 15.391 1.00 93.50 312 LEU A C 1
ATOM 2423 O O . LEU A 1 312 ? -26.654 -4.841 15.506 1.00 93.50 312 LEU A O 1
ATOM 2427 N N . MET A 1 313 ? -26.221 -7.051 15.472 1.00 94.12 313 MET A N 1
ATOM 2428 C CA . MET A 1 313 ? -24.759 -6.981 15.547 1.00 94.12 313 MET A CA 1
ATOM 2429 C C . MET A 1 313 ? -24.182 -7.713 14.337 1.00 94.12 313 MET A C 1
ATOM 2431 O O . MET A 1 313 ? -24.067 -8.942 14.353 1.00 94.12 313 MET A O 1
ATOM 2435 N N . ARG A 1 314 ? -23.890 -6.972 13.265 1.00 92.25 314 ARG A N 1
ATOM 2436 C CA . ARG A 1 314 ? -23.453 -7.561 11.992 1.00 92.25 314 ARG A CA 1
ATOM 2437 C C . ARG A 1 314 ? -21.947 -7.710 11.870 1.00 92.25 314 ARG A C 1
ATOM 2439 O O . ARG A 1 314 ? -21.505 -8.570 11.124 1.00 92.25 314 ARG A O 1
ATOM 2446 N N . LEU A 1 315 ? -21.162 -6.914 12.584 1.00 94.06 315 LEU A N 1
ATOM 2447 C CA . LEU A 1 315 ? -19.709 -7.033 12.569 1.00 94.06 315 LEU A CA 1
ATOM 2448 C C . LEU A 1 315 ? -19.249 -8.028 13.632 1.00 94.06 315 LEU A C 1
ATOM 2450 O O . LEU A 1 315 ? -19.693 -7.989 14.782 1.00 94.06 315 LEU A O 1
ATOM 2454 N N . GLN A 1 316 ? -18.333 -8.914 13.259 1.00 95.94 316 GLN A N 1
ATOM 2455 C CA . GLN A 1 316 ? -17.605 -9.748 14.206 1.00 95.94 316 GLN A CA 1
ATOM 2456 C C . GLN A 1 316 ? -16.106 -9.542 14.044 1.00 95.94 316 GLN A C 1
ATOM 2458 O O . GLN A 1 316 ? -15.602 -9.531 12.919 1.00 95.94 316 GLN A O 1
ATOM 2463 N N . SER A 1 317 ? -15.406 -9.364 15.168 1.00 97.12 317 SER A N 1
ATOM 2464 C CA . SER A 1 317 ? -13.958 -9.184 15.137 1.00 97.12 317 SER A CA 1
ATOM 2465 C C . SER A 1 317 ? -13.254 -10.466 14.694 1.00 97.12 317 SER A C 1
ATOM 2467 O O . SER A 1 317 ? -13.613 -11.570 15.111 1.00 97.12 317 SER A O 1
ATOM 2469 N N . THR A 1 318 ? -12.245 -10.304 13.846 1.00 97.69 318 THR A N 1
ATOM 2470 C CA . THR A 1 318 ? -11.472 -11.397 13.225 1.00 97.69 318 THR A CA 1
ATOM 2471 C C . THR A 1 318 ? -10.001 -11.344 13.604 1.00 97.69 318 THR A C 1
ATOM 2473 O O . THR A 1 318 ? -9.407 -12.386 13.857 1.00 97.69 318 THR A O 1
ATOM 2476 N N . ALA A 1 319 ? -9.458 -10.136 13.741 1.00 98.00 319 ALA A N 1
ATOM 2477 C CA . ALA A 1 319 ? -8.126 -9.877 14.257 1.00 98.00 319 ALA A CA 1
ATOM 2478 C C . ALA A 1 319 ? -8.063 -8.503 14.933 1.00 98.00 319 ALA A C 1
ATOM 2480 O O . ALA A 1 319 ? -8.900 -7.629 14.680 1.00 98.00 319 ALA A O 1
ATOM 2481 N N . VAL A 1 320 ? -7.040 -8.319 15.764 1.00 97.75 320 VAL A N 1
ATOM 2482 C CA . VAL A 1 320 ? -6.609 -7.022 16.291 1.00 97.75 320 VAL A CA 1
ATOM 2483 C C . VAL A 1 320 ? -5.089 -6.991 16.253 1.00 97.75 320 VAL A C 1
ATOM 2485 O O . VAL A 1 320 ? -4.456 -7.887 16.810 1.00 97.75 320 VAL A O 1
ATOM 2488 N N . TYR A 1 321 ? -4.527 -5.959 15.629 1.00 97.00 321 TYR A N 1
ATOM 2489 C CA . TYR A 1 321 ? -3.088 -5.706 15.566 1.00 97.00 321 TYR A CA 1
ATOM 2490 C C . TYR A 1 321 ? -2.846 -4.213 15.744 1.00 97.00 321 TYR A C 1
ATOM 2492 O O . TYR A 1 321 ? -3.549 -3.399 15.145 1.00 97.00 321 TYR A O 1
ATOM 2500 N N . GLY A 1 322 ? -1.878 -3.837 16.576 1.00 90.56 322 GLY A N 1
ATOM 2501 C CA . GLY A 1 322 ? -1.649 -2.440 16.925 1.00 90.56 322 GLY A CA 1
ATOM 2502 C C . GLY A 1 322 ? -2.943 -1.747 17.368 1.00 90.56 322 GLY A C 1
ATOM 2503 O O . GLY A 1 322 ? -3.731 -2.285 18.148 1.00 90.56 322 GLY A O 1
ATOM 2504 N N . GLY A 1 323 ? -3.192 -0.546 16.853 1.00 91.88 323 GLY A N 1
ATOM 2505 C CA . GLY A 1 323 ? -4.426 0.190 17.134 1.00 91.88 323 GLY A CA 1
ATOM 2506 C C . GLY A 1 323 ? -5.654 -0.281 16.348 1.00 91.88 323 GLY A C 1
ATOM 2507 O O . GLY A 1 323 ? -6.715 0.313 16.524 1.00 91.88 323 GLY A O 1
ATOM 2508 N N . THR A 1 324 ? -5.530 -1.295 15.494 1.00 95.06 324 THR A N 1
ATOM 2509 C CA . THR A 1 324 ? -6.501 -1.599 14.439 1.00 95.06 324 THR A CA 1
ATOM 2510 C C . THR A 1 324 ? -7.256 -2.894 14.714 1.00 95.06 324 THR A C 1
ATOM 2512 O O . THR A 1 324 ? -6.667 -3.918 15.068 1.00 95.06 324 THR A O 1
ATOM 2515 N N . ILE A 1 325 ? -8.573 -2.858 14.522 1.00 96.38 325 ILE A N 1
ATOM 2516 C CA . ILE A 1 325 ? -9.467 -4.014 14.615 1.00 96.38 325 ILE A CA 1
ATOM 2517 C C . ILE A 1 325 ? -10.056 -4.343 13.243 1.00 96.38 325 ILE A C 1
ATOM 2519 O O . ILE A 1 325 ? -10.416 -3.453 12.476 1.00 96.38 325 ILE A O 1
ATOM 2523 N N . PHE A 1 326 ? -10.160 -5.635 12.939 1.00 96.25 326 PHE A N 1
ATOM 2524 C CA . PHE A 1 326 ? -10.625 -6.144 11.650 1.00 96.25 326 PHE A CA 1
ATOM 2525 C C . PHE A 1 326 ? -11.974 -6.847 11.795 1.00 96.25 326 PHE A C 1
ATOM 2527 O O . PHE A 1 326 ? -12.191 -7.636 12.723 1.00 96.25 326 PHE A O 1
ATOM 2534 N N . TRP A 1 327 ? -12.880 -6.599 10.852 1.00 95.19 327 TRP A N 1
ATOM 2535 C CA . TRP A 1 327 ? -14.277 -7.010 10.928 1.00 95.19 327 TRP A CA 1
ATOM 2536 C C . TRP A 1 327 ? -14.713 -7.863 9.748 1.00 95.19 327 TRP A C 1
ATOM 2538 O O . TRP A 1 327 ? -14.503 -7.519 8.584 1.00 95.19 327 TRP A O 1
ATOM 2548 N N . LYS A 1 328 ? -15.455 -8.922 10.062 1.00 94.12 328 LYS A N 1
ATOM 2549 C CA . LYS A 1 328 ? -16.229 -9.694 9.093 1.00 94.12 328 LYS A CA 1
ATOM 2550 C C . LYS A 1 328 ? -17.714 -9.405 9.260 1.00 94.12 328 LYS A C 1
ATOM 2552 O O . LYS A 1 328 ? -18.227 -9.422 10.381 1.00 94.12 328 LYS A O 1
ATOM 2557 N N . ILE A 1 329 ? -18.393 -9.147 8.146 1.00 89.25 329 ILE A N 1
ATOM 2558 C CA . ILE A 1 329 ? -19.843 -8.939 8.117 1.00 89.25 329 ILE A CA 1
ATOM 2559 C C . ILE A 1 329 ? -20.557 -10.297 8.184 1.00 89.25 329 ILE A C 1
ATOM 2561 O O . ILE A 1 329 ? -20.173 -11.243 7.494 1.00 89.25 329 ILE A O 1
ATOM 2565 N N . LYS A 1 330 ? -21.595 -10.369 9.017 1.00 81.50 330 LYS A N 1
ATOM 2566 C CA . LYS A 1 330 ? -22.578 -11.453 9.103 1.00 81.50 330 LYS A CA 1
ATOM 2567 C C . LYS A 1 330 ? -23.812 -11.198 8.246 1.00 81.50 330 LYS A C 1
ATOM 2569 O O . LYS A 1 330 ? -24.333 -10.052 8.242 1.00 81.50 330 LYS A O 1
#

InterPro domains:
  IPR022385 Rhs repeat-associated core [TIGR03696] (17-100)

Sequence (330 aa):
MMVMSTTPVIVQETHFDPWGLELTGLGYQYEGIKANKYLYQGKEMMDDQNLNIYDFHARGYDPVVGRTLQIDPGSESYYPNSPYSWVMNNPLKFVDPSGMFADYYDSDGNHLGNDGEDDDKVYVTSSVTKNEDGIVTSSEGALDLGITHTEFRKQASTVYGESSAFKMNSVTDDLKKEMFAIASVHQINSLAFGAKSKKANEYLGMTPSQINNSKFKTTANAAVINALTGGVDYSFGASMWDGQEQGIFPASNNDRSVLHNGQSFELHMNTMGWNISDSHFETWKANVGSAFQAPQQKAAPANFGNYQNKGLMRLQSTAVYGGTIFWKIK

pLDDT: mean 87.28, std 10.71, range [44.0, 98.56]

Secondary structure (DSSP, 8-state):
------PPPP-EE--B-TTS-B-TTS-EE-TTSPPP-B-GGGPEEE-GGG--EEE-SSSEEETTTTEESS--TTGGG-TTS-TTBSGGG-TTT-----S---EEE-TT--EEEE-S--S-EEEE-SEEEE-TTS-EEEEES-EEEEEEHHHHHHHHHHHHHHSGGGG-SS--HHHHHHHHHHHHHHHHH---TTTTSHHHHHHHTS-HHHHHT-HHHHHHHHHHHHHHTT---TTSS-SEEE-HHHHTS-TT---SEEEETTEEEE-HHHHH-EE--HHHHHHHHHHHGGG----SEE--SS-BTTB--TT---EEEEEEETTEEEEEE-

Foldseek 3Di:
DDDDDDDDDDQKFWDADLLRHTPPPPMDHHPPDDDDQLGPVRFGQDCVVHPRWTCLPVFTADSVVSWTPDFQPCCVVPVVDDSGHDQSPGSVVGDPCVDQAAWEAELLQATQAGQPHSPQWYWYANHFDADPVRHTPDTHPIDTLPDGVVVLLLQLLLLLQPFPLVVDPDDDPLSLLSSLLSLLLCVQAVDRPRSVPPSSVVSSPDDSVRQNVDSSSSSSSSSNVCNSVVHDNSQQPFNDKDFLVLQLDALPDLDQWDQDPNDIDGNVCLAAWAAEDPVQVVVLCVLSDPSGHYDNTHFRCQHDDPRPGHRHHQWYWRDDGRRMTTTDGD